Protein AF-A0A388KGC2-F1 (afdb_monomer)

Foldseek 3Di:
DDDDDPQPQPQLVVLQVVLVVCVVVVVLVSSLVSLVVSCSSPVLALVSLLVSLLSCVLQLLLQSSLVSLVSSCVSPVLPLSSLVSNLLSCVLVVVLVSSLVSLVVSCVNPVPPVVSVVSNVVSVVSVVVVVVCVVPDDPPPDDPQPLVVDDQVPDPDADAQALCLAPSNCQFQFVCLVCCVVPRNVVSVNSNQNSLSHQQWDQDPLAEIEGAADDALDAPDEPVNSVPDNSSDGDDQDDDSFQSHHEHEDDDADWDQRSNNGHIYHYLVRLVRHCVSHVYQAYEYENGDDQAQKDQGSPNRYIYGYADACPQVPNNGWHWDWDQDPVRDTDIDIHHDDDDPPDGRSNRGDPSCVVSD

Organism: Chara braunii (NCBI:txid69332)

Radius of gyration: 21.89 Å; Cα contacts (8 Å, |Δi|>4): 634; chains: 1; bounding box: 69×44×61 Å

Solvent-accessible surface area (backbone atoms only — not comparable to full-atom values): 18958 Å² total; per-residue (Å²): 132,89,78,74,75,80,70,38,63,65,62,20,53,50,31,43,52,53,16,52,50,32,42,75,71,55,38,35,69,62,15,38,55,30,26,48,53,16,34,73,32,38,74,78,49,34,65,47,31,33,51,32,17,49,32,28,47,74,71,61,22,26,26,48,9,35,52,28,8,47,54,10,30,72,64,30,81,81,46,53,61,13,35,51,47,25,18,50,26,29,44,76,71,67,37,30,73,62,14,31,56,27,24,49,51,37,29,71,77,40,72,84,42,66,62,42,48,48,52,26,53,52,26,50,52,50,44,52,50,49,53,48,53,64,69,68,62,66,89,76,77,86,68,82,55,73,39,78,73,62,70,70,87,80,49,97,66,90,67,68,33,43,57,63,59,31,68,73,40,19,54,48,65,10,57,43,40,42,38,37,71,78,64,35,66,67,59,36,53,50,50,52,49,43,36,19,53,41,42,60,63,49,67,50,91,67,33,34,42,38,34,24,18,41,60,63,92,62,84,89,75,42,71,64,58,64,70,66,54,86,50,80,48,78,73,53,88,62,58,69,70,23,11,28,30,47,5,44,82,40,92,56,72,52,73,48,82,19,44,50,64,43,42,25,21,37,8,36,56,52,53,53,48,49,26,61,79,60,62,34,70,36,40,39,24,32,89,54,91,33,65,65,2,49,47,78,38,58,93,69,37,31,33,38,40,22,69,59,28,25,42,80,82,62,59,71,20,26,8,24,52,73,46,68,58,97,85,64,56,81,44,81,46,72,45,73,64,73,95,72,76,100,66,63,73,54,73,40,19,37,84,78,50,69,76,78,108

Mean predicted aligned error: 7.04 Å

pLDDT: mean 90.06, std 11.98, range [33.59, 98.81]

Structure (mmCIF, N/CA/C/O backbone):
data_AF-A0A388KGC2-F1
#
_entry.id   AF-A0A388KGC2-F1
#
loop_
_atom_site.group_PDB
_atom_site.id
_atom_site.type_symbol
_atom_site.label_atom_id
_atom_site.label_alt_id
_atom_site.label_comp_id
_atom_site.label_asym_id
_atom_site.label_entity_id
_atom_site.label_seq_id
_atom_site.pdbx_PDB_ins_code
_atom_site.Cartn_x
_atom_site.Cartn_y
_atom_site.Cartn_z
_atom_site.occupancy
_atom_site.B_iso_or_equiv
_atom_site.auth_seq_id
_atom_site.auth_comp_id
_atom_site.auth_asym_id
_atom_site.auth_atom_id
_atom_site.pdbx_PDB_model_num
ATOM 1 N N . MET A 1 1 ? 37.861 16.637 2.986 1.00 33.59 1 MET A N 1
ATOM 2 C CA . MET A 1 1 ? 38.607 15.756 2.063 1.00 33.59 1 MET A CA 1
ATOM 3 C C . MET A 1 1 ? 37.746 14.524 1.847 1.00 33.59 1 MET A C 1
ATOM 5 O O . MET A 1 1 ? 37.513 13.800 2.802 1.00 33.59 1 MET A O 1
ATOM 9 N N . ASN A 1 2 ? 37.178 14.373 0.648 1.00 38.28 2 ASN A N 1
ATOM 10 C CA . ASN A 1 2 ? 36.246 13.298 0.300 1.00 38.28 2 ASN A CA 1
ATOM 11 C C . ASN A 1 2 ? 37.001 11.967 0.194 1.00 38.28 2 ASN A C 1
ATOM 13 O O . ASN A 1 2 ? 37.606 11.682 -0.838 1.00 38.28 2 ASN A O 1
ATOM 17 N N . GLY A 1 3 ? 36.974 11.171 1.261 1.00 36.19 3 GLY A N 1
ATOM 18 C CA . GLY A 1 3 ? 37.329 9.758 1.198 1.00 36.19 3 GLY A CA 1
ATOM 19 C C . GLY A 1 3 ? 36.182 9.006 0.538 1.00 36.19 3 GLY A C 1
ATOM 20 O O . GLY A 1 3 ? 35.178 8.729 1.183 1.00 36.19 3 GLY A O 1
ATOM 21 N N . SER A 1 4 ? 36.299 8.736 -0.761 1.00 46.44 4 SER A N 1
ATOM 22 C CA . SER A 1 4 ? 35.427 7.762 -1.414 1.00 46.44 4 SER A CA 1
ATOM 23 C C . SER A 1 4 ? 35.760 6.390 -0.831 1.00 46.44 4 SER A C 1
ATOM 25 O O . SER A 1 4 ? 36.913 5.963 -0.875 1.00 46.44 4 SER A O 1
ATOM 27 N N . CYS A 1 5 ? 34.766 5.735 -0.230 1.00 48.16 5 CYS A N 1
ATOM 28 C CA . CYS A 1 5 ? 34.860 4.322 0.121 1.00 48.16 5 CYS A CA 1
ATOM 29 C C . CYS A 1 5 ? 35.250 3.556 -1.160 1.00 48.16 5 CYS A C 1
ATOM 31 O O . CYS A 1 5 ? 34.668 3.850 -2.214 1.00 48.16 5 CYS A O 1
ATOM 33 N N . PRO A 1 6 ? 36.259 2.666 -1.139 1.00 57.16 6 PRO A N 1
ATOM 34 C CA . PRO A 1 6 ? 36.637 1.925 -2.333 1.00 57.16 6 PRO A CA 1
ATOM 35 C C . PRO A 1 6 ? 35.422 1.136 -2.829 1.00 57.16 6 PRO A C 1
ATOM 37 O O . PRO A 1 6 ? 34.810 0.395 -2.069 1.00 57.16 6 PRO A O 1
ATOM 40 N N . VAL A 1 7 ? 35.051 1.351 -4.095 1.00 63.56 7 VAL A N 1
ATOM 41 C CA . VAL A 1 7 ? 33.956 0.623 -4.747 1.00 63.56 7 VAL A CA 1
ATOM 42 C C . VAL A 1 7 ? 34.353 -0.847 -4.796 1.00 63.56 7 VAL A C 1
ATOM 44 O O . VAL A 1 7 ? 35.225 -1.223 -5.580 1.00 63.56 7 VAL A O 1
ATOM 47 N N . ASP A 1 8 ? 33.724 -1.662 -3.960 1.00 79.50 8 ASP A N 1
ATOM 48 C CA . ASP A 1 8 ? 33.961 -3.098 -3.916 1.00 79.50 8 ASP A CA 1
ATOM 49 C C . ASP A 1 8 ? 33.001 -3.793 -4.889 1.00 79.50 8 ASP A C 1
ATOM 51 O O . ASP A 1 8 ? 31.860 -4.130 -4.564 1.00 79.50 8 ASP A O 1
ATOM 55 N N . MET A 1 9 ? 33.446 -3.923 -6.144 1.00 80.12 9 MET A N 1
ATOM 56 C CA . MET A 1 9 ? 32.643 -4.552 -7.197 1.00 80.12 9 MET A CA 1
ATOM 57 C C . MET A 1 9 ? 32.376 -6.033 -6.928 1.00 80.12 9 MET A C 1
ATOM 59 O O . MET A 1 9 ? 31.328 -6.523 -7.341 1.00 80.12 9 MET A O 1
ATOM 63 N N . GLU A 1 10 ? 33.298 -6.735 -6.269 1.00 86.00 10 GLU A N 1
ATOM 64 C CA . GLU A 1 10 ? 33.173 -8.170 -6.007 1.00 86.00 10 GLU A CA 1
ATOM 65 C C . GLU A 1 10 ? 32.150 -8.410 -4.893 1.00 86.00 10 GLU A C 1
ATOM 67 O O . GLU A 1 10 ? 31.172 -9.130 -5.105 1.00 86.00 10 GLU A O 1
ATOM 72 N N . CYS A 1 11 ? 32.266 -7.676 -3.783 1.00 88.25 11 CYS A N 1
ATOM 73 C CA . CYS A 1 11 ? 31.288 -7.701 -2.695 1.00 88.25 11 CYS A CA 1
ATOM 74 C C . CYS A 1 11 ? 29.874 -7.315 -3.169 1.00 88.25 11 CYS A C 1
ATOM 76 O O . CYS A 1 11 ? 28.891 -7.978 -2.832 1.00 88.25 11 CYS A O 1
ATOM 78 N N . ALA A 1 12 ? 29.744 -6.286 -4.016 1.00 90.00 12 ALA A N 1
ATOM 79 C CA . ALA A 1 12 ? 28.441 -5.877 -4.543 1.00 90.00 12 ALA A CA 1
ATOM 80 C C . ALA A 1 12 ? 27.778 -6.968 -5.410 1.00 90.00 12 ALA A C 1
ATOM 82 O O . ALA A 1 12 ? 26.556 -7.142 -5.381 1.00 90.00 12 ALA A O 1
ATOM 83 N N . GLU A 1 13 ? 28.571 -7.709 -6.185 1.00 91.75 13 GLU A N 1
ATOM 84 C CA . GLU A 1 13 ? 28.078 -8.802 -7.024 1.00 91.75 13 GLU A CA 1
ATOM 85 C C . GLU A 1 13 ? 27.678 -10.033 -6.200 1.00 91.75 13 GLU A C 1
ATOM 87 O O . GLU A 1 13 ? 26.658 -10.663 -6.506 1.00 91.75 13 GLU A O 1
ATOM 92 N N . GLU A 1 14 ? 28.408 -10.344 -5.127 1.00 92.62 14 GLU A N 1
ATOM 93 C CA . GLU A 1 14 ? 28.027 -11.376 -4.157 1.00 92.62 14 GLU A CA 1
ATOM 94 C C . GLU A 1 14 ? 26.711 -11.025 -3.453 1.00 92.62 14 GLU A C 1
ATOM 96 O O . GLU A 1 14 ? 25.768 -11.821 -3.472 1.00 92.62 14 GLU A O 1
ATOM 101 N N . LEU A 1 15 ? 26.589 -9.801 -2.926 1.00 93.50 15 LEU A N 1
ATOM 102 C CA . LEU A 1 15 ? 25.362 -9.312 -2.287 1.00 93.50 15 LEU A CA 1
ATOM 103 C C . LEU A 1 15 ? 24.160 -9.393 -3.233 1.00 93.50 15 LEU A C 1
ATOM 105 O O . LEU A 1 15 ? 23.083 -9.839 -2.835 1.00 93.50 15 LEU A O 1
ATOM 109 N N . LYS A 1 16 ? 24.344 -9.057 -4.517 1.00 94.19 16 LYS A N 1
ATOM 110 C CA . LYS A 1 16 ? 23.305 -9.229 -5.543 1.00 94.19 16 LYS A CA 1
ATOM 111 C C . LYS A 1 16 ? 22.903 -10.699 -5.708 1.00 94.19 16 LYS A C 1
ATOM 113 O O . LYS A 1 16 ? 21.718 -10.984 -5.889 1.00 94.19 16 LYS A O 1
ATOM 118 N N . GLN A 1 17 ? 23.849 -11.638 -5.703 1.00 94.06 17 GLN A N 1
ATOM 119 C CA . GLN A 1 17 ? 23.530 -13.065 -5.824 1.00 94.06 17 GLN A CA 1
ATOM 120 C C . GLN A 1 17 ? 22.727 -13.561 -4.621 1.00 94.06 17 GLN A C 1
ATOM 122 O O . GLN A 1 17 ? 21.701 -14.214 -4.814 1.00 94.06 17 GLN A O 1
ATOM 127 N N . VAL A 1 18 ? 23.126 -13.182 -3.405 1.00 94.75 18 VAL A N 1
ATOM 128 C CA . VAL A 1 18 ? 22.385 -13.520 -2.179 1.00 94.75 18 VAL A CA 1
ATOM 129 C C . VAL A 1 18 ? 20.994 -12.877 -2.189 1.00 94.75 18 VAL A C 1
ATOM 131 O O . VAL A 1 18 ? 20.008 -13.546 -1.884 1.00 94.75 18 VAL A O 1
ATOM 134 N N . ALA A 1 19 ? 20.875 -11.626 -2.637 1.00 94.81 19 ALA A N 1
ATOM 135 C CA . ALA A 1 19 ? 19.587 -10.953 -2.798 1.00 94.81 19 ALA A CA 1
ATOM 136 C C . ALA A 1 19 ? 18.675 -11.670 -3.809 1.00 94.81 19 ALA A C 1
ATOM 138 O O . ALA A 1 19 ? 17.485 -11.843 -3.556 1.00 94.81 19 ALA A O 1
ATOM 139 N N . ASN A 1 20 ? 19.224 -12.153 -4.932 1.00 94.31 20 ASN A N 1
ATOM 140 C CA . ASN A 1 20 ? 18.462 -12.941 -5.906 1.00 94.31 20 ASN A CA 1
ATOM 141 C C . ASN A 1 20 ? 17.970 -14.272 -5.309 1.00 94.31 20 ASN A C 1
ATOM 143 O O . ASN A 1 20 ? 16.867 -14.710 -5.632 1.00 94.31 20 ASN A O 1
ATOM 147 N N . LEU A 1 21 ? 18.771 -14.920 -4.455 1.00 94.62 21 LEU A N 1
ATOM 148 C CA . LEU A 1 21 ? 18.361 -16.135 -3.746 1.00 94.62 21 LEU A CA 1
ATOM 149 C C . LEU A 1 21 ? 17.215 -15.836 -2.774 1.00 94.62 21 LEU A C 1
ATOM 151 O O . LEU A 1 21 ? 16.178 -16.488 -2.860 1.00 94.62 21 LEU A O 1
ATOM 155 N N . ALA A 1 22 ? 17.345 -14.797 -1.944 1.00 92.62 22 ALA A N 1
ATOM 156 C CA . ALA A 1 22 ? 16.279 -14.352 -1.043 1.00 92.62 22 ALA A CA 1
ATOM 157 C C . ALA A 1 22 ? 14.990 -13.998 -1.809 1.00 92.62 22 ALA A C 1
ATOM 159 O O . ALA A 1 22 ? 13.891 -14.375 -1.402 1.00 92.62 22 ALA A O 1
ATOM 160 N N . PHE A 1 23 ? 15.119 -13.345 -2.969 1.00 93.00 23 PHE A N 1
ATOM 161 C CA . PHE A 1 23 ? 13.993 -13.043 -3.851 1.00 93.00 23 PHE A CA 1
ATOM 162 C C . PHE A 1 23 ? 13.302 -14.317 -4.366 1.00 93.00 23 PHE A C 1
ATOM 164 O O . PHE A 1 23 ? 12.074 -14.401 -4.353 1.00 93.00 23 PHE A O 1
ATOM 171 N N . ASN A 1 24 ? 14.071 -15.323 -4.797 1.00 91.31 24 ASN A N 1
ATOM 172 C CA . ASN A 1 24 ? 13.531 -16.606 -5.263 1.00 91.31 24 ASN A CA 1
ATOM 173 C C . ASN A 1 24 ? 12.868 -17.408 -4.132 1.00 91.31 24 ASN A C 1
ATOM 175 O O . ASN A 1 24 ? 11.882 -18.102 -4.370 1.00 91.31 24 ASN A O 1
ATOM 179 N N . GLU A 1 25 ? 13.366 -17.268 -2.902 1.00 90.06 25 GLU A N 1
ATOM 180 C CA . GLU A 1 25 ? 12.748 -17.796 -1.679 1.00 90.06 25 GLU A CA 1
ATOM 181 C C . GLU A 1 25 ? 11.531 -16.981 -1.208 1.00 90.06 25 GLU A C 1
ATOM 183 O O . GLU A 1 25 ? 10.955 -17.289 -0.168 1.00 90.06 25 GLU A O 1
ATOM 188 N N . ARG A 1 26 ? 11.116 -15.955 -1.967 1.00 86.50 26 ARG A N 1
ATOM 189 C CA . ARG A 1 26 ? 9.990 -15.054 -1.663 1.00 86.50 26 ARG A CA 1
ATOM 190 C C . ARG A 1 26 ? 10.186 -14.195 -0.405 1.00 86.50 26 ARG A C 1
ATOM 192 O O . ARG A 1 26 ? 9.241 -13.580 0.082 1.00 86.50 26 ARG A O 1
ATOM 199 N N . LYS A 1 27 ? 11.423 -14.069 0.082 1.00 89.44 27 LYS A N 1
ATOM 200 C CA . LYS A 1 27 ? 11.809 -13.182 1.190 1.00 89.44 27 LYS A CA 1
ATOM 201 C C . LYS A 1 27 ? 12.107 -11.782 0.656 1.00 89.44 27 LYS A C 1
ATOM 203 O O . LYS A 1 27 ? 13.252 -11.331 0.633 1.00 89.44 27 LYS A O 1
ATOM 208 N N . PHE A 1 28 ? 11.071 -11.101 0.172 1.00 91.69 28 PHE A N 1
ATOM 209 C CA . PHE A 1 28 ? 11.231 -9.840 -0.562 1.00 91.69 28 PHE A CA 1
ATOM 210 C C . PHE A 1 28 ? 11.818 -8.707 0.287 1.00 91.69 28 PHE A C 1
ATOM 212 O O . PHE A 1 28 ? 12.666 -7.978 -0.217 1.00 91.69 28 PHE A O 1
ATOM 219 N N . GLN A 1 29 ? 11.450 -8.602 1.570 1.00 90.19 29 GLN A N 1
ATOM 220 C CA . GLN A 1 29 ? 12.022 -7.589 2.466 1.00 90.19 29 GLN A CA 1
ATOM 221 C C . GLN A 1 29 ? 13.533 -7.791 2.642 1.00 90.19 29 GLN A C 1
ATOM 223 O O . GLN A 1 29 ? 14.315 -6.874 2.420 1.00 90.19 29 GLN A O 1
ATOM 228 N N . GLN A 1 30 ? 13.953 -9.029 2.918 1.00 91.75 30 GLN A N 1
ATOM 229 C CA . GLN A 1 30 ? 15.370 -9.373 3.016 1.00 91.75 30 GLN A CA 1
ATOM 230 C C . GLN A 1 30 ? 16.115 -9.105 1.697 1.00 91.75 30 GLN A C 1
ATOM 232 O O . GLN A 1 30 ? 17.255 -8.646 1.708 1.00 91.75 30 GLN A O 1
ATOM 237 N N . ALA A 1 31 ? 15.478 -9.365 0.549 1.00 94.69 31 ALA A N 1
ATOM 238 C CA . ALA A 1 31 ? 16.060 -9.058 -0.753 1.00 94.69 31 ALA A CA 1
ATOM 239 C C . ALA A 1 31 ? 16.276 -7.545 -0.949 1.00 94.69 31 ALA A C 1
ATOM 241 O O . ALA A 1 31 ? 17.315 -7.154 -1.475 1.00 94.69 31 ALA A O 1
ATOM 242 N N . ILE A 1 32 ? 15.340 -6.694 -0.507 1.00 95.62 32 ILE A N 1
ATOM 243 C CA . ILE A 1 32 ? 15.478 -5.226 -0.553 1.00 95.62 32 ILE A CA 1
ATOM 244 C C . ILE A 1 32 ? 16.674 -4.766 0.280 1.00 95.62 32 ILE A C 1
ATOM 246 O O . ILE A 1 32 ? 17.481 -3.969 -0.208 1.00 95.62 32 ILE A O 1
ATOM 250 N N . ASP A 1 33 ? 16.824 -5.293 1.495 1.00 94.12 33 ASP A N 1
ATOM 251 C CA . ASP A 1 33 ? 17.923 -4.927 2.392 1.00 94.12 33 ASP A CA 1
ATOM 252 C C . ASP A 1 33 ? 19.282 -5.313 1.782 1.00 94.12 33 ASP A C 1
ATOM 254 O O . ASP A 1 33 ? 20.215 -4.509 1.749 1.00 94.12 33 ASP A O 1
ATOM 258 N N . LEU A 1 34 ? 19.380 -6.516 1.204 1.00 95.50 34 LEU A N 1
ATOM 259 C CA . LEU A 1 34 ? 20.593 -6.997 0.535 1.00 95.50 34 LEU A CA 1
ATOM 260 C C . LEU A 1 34 ? 20.913 -6.217 -0.749 1.00 95.50 34 LEU A C 1
ATOM 262 O O . LEU A 1 34 ? 22.074 -5.892 -0.997 1.00 95.50 34 LEU A O 1
ATOM 266 N N . TYR A 1 35 ? 19.909 -5.868 -1.564 1.00 96.62 35 TYR A N 1
ATOM 267 C CA . TYR A 1 35 ? 20.135 -4.989 -2.717 1.00 96.62 35 TYR A CA 1
ATOM 268 C C . TYR A 1 35 ? 20.558 -3.583 -2.291 1.00 96.62 35 TYR A C 1
ATOM 270 O O . TYR A 1 35 ? 21.342 -2.957 -2.999 1.00 96.62 35 TYR A O 1
ATOM 278 N N . THR A 1 36 ? 20.075 -3.087 -1.152 1.00 95.88 36 THR A N 1
ATOM 279 C CA . THR A 1 36 ? 20.487 -1.786 -0.611 1.00 95.88 36 THR A CA 1
ATOM 280 C C . THR A 1 36 ? 21.962 -1.807 -0.223 1.00 95.88 36 THR A C 1
ATOM 282 O O . THR A 1 36 ? 22.704 -0.937 -0.670 1.00 95.88 36 THR A O 1
ATOM 285 N N . GLN A 1 37 ? 22.424 -2.864 0.452 1.00 93.56 37 GLN A N 1
ATOM 286 C CA . GLN A 1 37 ? 23.854 -3.067 0.724 1.00 93.56 37 GLN A CA 1
ATOM 287 C C . GLN A 1 37 ? 24.679 -3.177 -0.572 1.00 93.56 37 GLN A C 1
ATOM 289 O O . GLN A 1 37 ? 25.757 -2.594 -0.680 1.00 93.56 37 GLN A O 1
ATOM 294 N N . ALA A 1 38 ? 24.165 -3.864 -1.602 1.00 93.75 38 ALA A N 1
ATOM 295 C CA . ALA A 1 38 ? 24.839 -3.947 -2.904 1.00 93.75 38 ALA A CA 1
ATOM 296 C C . ALA A 1 38 ? 24.949 -2.575 -3.604 1.00 93.75 38 ALA A C 1
ATOM 298 O O . ALA A 1 38 ? 25.953 -2.286 -4.258 1.00 93.75 38 ALA A O 1
ATOM 299 N N . ILE A 1 39 ? 23.927 -1.723 -3.464 1.00 94.38 39 ILE A N 1
ATOM 300 C CA . ILE A 1 39 ? 23.910 -0.351 -3.991 1.00 94.38 39 ILE A CA 1
ATOM 301 C C . ILE A 1 39 ? 24.890 0.542 -3.224 1.00 94.38 39 ILE A C 1
ATOM 303 O O . ILE A 1 39 ? 25.591 1.335 -3.848 1.00 94.38 39 ILE A O 1
ATOM 307 N N . GLU A 1 40 ? 24.986 0.398 -1.903 1.00 92.94 40 GLU A N 1
ATOM 308 C CA . GLU A 1 40 ? 25.974 1.114 -1.087 1.00 92.94 40 GLU A CA 1
ATOM 309 C C . GLU A 1 40 ? 27.412 0.747 -1.484 1.00 92.94 40 GLU A C 1
ATOM 311 O O . GLU A 1 40 ? 28.264 1.631 -1.598 1.00 92.94 40 GLU A O 1
ATOM 316 N N . ALA A 1 41 ? 27.671 -0.534 -1.774 1.00 91.06 41 ALA A N 1
ATOM 317 C CA . ALA A 1 41 ? 28.968 -1.009 -2.255 1.00 91.06 41 ALA A CA 1
ATOM 318 C C . ALA A 1 41 ? 29.292 -0.538 -3.689 1.00 91.06 41 ALA A C 1
ATOM 320 O O . ALA A 1 41 ? 30.425 -0.140 -3.975 1.00 91.06 41 ALA A O 1
ATOM 321 N N . ASN A 1 42 ? 28.312 -0.551 -4.603 1.00 91.00 42 ASN A N 1
ATOM 322 C CA . ASN A 1 42 ? 28.469 -0.032 -5.964 1.00 91.00 42 ASN A CA 1
ATOM 323 C C . ASN A 1 42 ? 27.185 0.655 -6.485 1.00 91.00 42 ASN A C 1
ATOM 325 O O . ASN A 1 42 ? 26.332 0.009 -7.107 1.00 91.00 42 ASN A O 1
ATOM 329 N N . PRO A 1 43 ? 27.091 1.993 -6.364 1.00 91.62 43 PRO A N 1
ATOM 330 C CA . PRO A 1 43 ? 25.884 2.743 -6.720 1.00 91.62 43 PRO A CA 1
ATOM 331 C C . PRO A 1 43 ? 25.727 2.990 -8.227 1.00 91.62 43 PRO A C 1
ATOM 333 O O . PRO A 1 43 ? 24.775 3.633 -8.655 1.00 91.62 43 PRO A O 1
ATOM 336 N N . LYS A 1 44 ? 26.659 2.531 -9.074 1.00 92.00 44 LYS A N 1
ATOM 337 C CA . LYS A 1 44 ? 26.634 2.812 -10.524 1.00 92.00 44 LYS A CA 1
ATOM 338 C C . LYS A 1 44 ? 26.008 1.694 -11.359 1.00 92.00 44 LYS A C 1
ATOM 340 O O . LYS A 1 44 ? 25.939 1.812 -12.581 1.00 92.00 44 LYS A O 1
ATOM 345 N N . CYS A 1 45 ? 25.557 0.608 -10.734 1.00 92.62 45 CYS A N 1
ATOM 346 C CA . CYS A 1 45 ? 25.000 -0.538 -11.443 1.00 92.62 45 CYS A CA 1
ATOM 347 C C . CYS A 1 45 ? 23.472 -0.440 -11.589 1.00 92.62 45 CYS A C 1
ATOM 349 O O . CYS A 1 45 ? 22.727 -0.664 -10.637 1.00 92.62 45 CYS A O 1
ATOM 351 N N . ALA A 1 46 ? 22.983 -0.200 -12.813 1.00 94.75 46 ALA A N 1
ATOM 352 C CA . ALA A 1 46 ? 21.545 -0.133 -13.120 1.00 94.75 46 ALA A CA 1
ATOM 353 C C . ALA A 1 46 ? 20.773 -1.431 -12.792 1.00 94.75 46 ALA A C 1
ATOM 355 O O . ALA A 1 46 ? 19.561 -1.408 -12.561 1.00 94.75 46 ALA A O 1
ATOM 356 N N . VAL A 1 47 ? 21.459 -2.581 -12.771 1.00 95.00 47 VAL A N 1
ATOM 357 C CA . VAL A 1 47 ? 20.841 -3.883 -12.482 1.00 95.00 47 VAL A CA 1
ATOM 358 C C . VAL A 1 47 ? 20.353 -3.959 -11.037 1.00 95.00 47 VAL A C 1
ATOM 360 O O . VAL A 1 47 ? 19.279 -4.512 -10.807 1.00 95.00 47 VAL A O 1
ATOM 363 N N . TYR A 1 48 ? 21.096 -3.389 -10.083 1.00 95.44 48 TYR A N 1
ATOM 364 C CA . TYR A 1 48 ? 20.755 -3.473 -8.660 1.00 95.44 48 TYR A CA 1
ATOM 365 C C . TYR A 1 48 ? 19.459 -2.723 -8.371 1.00 95.44 48 TYR A C 1
ATOM 367 O O . TYR A 1 48 ? 18.522 -3.307 -7.832 1.00 95.44 48 TYR A O 1
ATOM 375 N N . TYR A 1 49 ? 19.356 -1.487 -8.863 1.00 96.94 49 TYR A N 1
ATOM 376 C CA . TYR A 1 49 ? 18.141 -0.684 -8.766 1.00 96.94 49 TYR A CA 1
ATOM 377 C C . TYR A 1 49 ? 16.937 -1.366 -9.425 1.00 96.94 49 TYR A C 1
ATOM 379 O O . TYR A 1 49 ? 15.880 -1.473 -8.819 1.00 96.94 49 TYR A O 1
ATOM 387 N N . ALA A 1 50 ? 17.071 -1.921 -10.635 1.00 95.94 50 ALA A N 1
ATOM 388 C CA . ALA A 1 50 ? 15.932 -2.585 -11.281 1.00 95.94 50 ALA A CA 1
ATOM 389 C C . ALA A 1 50 ? 15.499 -3.894 -10.597 1.00 95.94 50 ALA A C 1
ATOM 391 O O . ALA A 1 50 ? 14.341 -4.303 -10.726 1.00 95.94 50 ALA A O 1
ATOM 392 N N . ASN A 1 51 ? 16.414 -4.583 -9.914 1.00 95.50 51 ASN A N 1
ATOM 393 C CA . ASN A 1 51 ? 16.072 -5.764 -9.130 1.00 95.50 51 ASN A CA 1
ATOM 394 C C . ASN A 1 51 ? 15.417 -5.372 -7.798 1.00 95.50 51 ASN A C 1
ATOM 396 O O . ASN A 1 51 ? 14.397 -5.964 -7.444 1.00 95.50 51 ASN A O 1
ATOM 400 N N . ARG A 1 52 ? 15.916 -4.328 -7.124 1.00 96.75 52 ARG A N 1
ATOM 401 C CA . ARG A 1 52 ? 15.286 -3.768 -5.921 1.00 96.75 52 ARG A CA 1
ATOM 402 C C . ARG A 1 52 ? 13.893 -3.209 -6.215 1.00 96.75 52 ARG A C 1
ATOM 404 O O . ARG A 1 52 ? 12.946 -3.581 -5.532 1.00 96.75 52 ARG A O 1
ATOM 411 N N . ALA A 1 53 ? 13.717 -2.495 -7.330 1.00 96.50 53 ALA A N 1
ATOM 412 C CA . ALA A 1 53 ? 12.406 -2.071 -7.827 1.00 96.50 53 ALA A CA 1
ATOM 413 C C . ALA A 1 53 ? 11.433 -3.243 -8.018 1.00 96.50 53 ALA A C 1
ATOM 415 O O . ALA A 1 53 ? 10.228 -3.116 -7.789 1.00 96.50 53 ALA A O 1
ATOM 416 N N . PHE A 1 54 ? 11.936 -4.403 -8.450 1.00 94.94 54 PHE A N 1
ATOM 417 C CA . PHE A 1 54 ? 11.101 -5.589 -8.603 1.00 94.94 54 PHE A CA 1
ATOM 418 C C . PHE A 1 54 ? 10.677 -6.169 -7.252 1.00 94.94 54 PHE A C 1
ATOM 420 O O . PHE A 1 54 ? 9.525 -6.569 -7.116 1.00 94.94 54 PHE A O 1
ATOM 427 N N . ALA A 1 55 ? 11.571 -6.173 -6.262 1.00 94.44 55 ALA A N 1
ATOM 428 C CA . ALA A 1 55 ? 11.245 -6.557 -4.892 1.00 94.44 55 ALA A CA 1
ATOM 429 C C . ALA A 1 55 ? 10.225 -5.596 -4.258 1.00 94.44 55 ALA A C 1
ATOM 431 O O . ALA A 1 55 ? 9.204 -6.062 -3.763 1.00 94.44 55 ALA A O 1
ATOM 432 N N . HIS A 1 56 ? 10.410 -4.281 -4.412 1.00 95.50 56 HIS A N 1
ATOM 433 C CA . HIS A 1 56 ? 9.424 -3.268 -4.016 1.00 95.50 56 HIS A CA 1
ATOM 434 C C . HIS A 1 56 ? 8.055 -3.504 -4.670 1.00 95.50 56 HIS A C 1
ATOM 436 O O . HIS A 1 56 ? 7.027 -3.506 -4.002 1.00 95.50 56 HIS A O 1
ATOM 442 N N . THR A 1 57 ? 8.025 -3.814 -5.972 1.00 93.50 57 THR A N 1
ATOM 443 C CA . THR A 1 57 ? 6.772 -4.130 -6.683 1.00 93.50 57 THR A CA 1
ATOM 444 C C . THR A 1 57 ? 6.048 -5.341 -6.080 1.00 93.50 57 THR A C 1
ATOM 446 O O . THR A 1 57 ? 4.819 -5.367 -6.063 1.00 93.50 57 THR A O 1
ATOM 449 N N . LYS A 1 58 ? 6.786 -6.346 -5.586 1.00 89.69 58 LYS A N 1
ATOM 450 C CA . LYS A 1 58 ? 6.213 -7.542 -4.943 1.00 89.69 58 LYS A CA 1
ATOM 451 C C . LYS A 1 58 ? 5.636 -7.264 -3.555 1.00 89.69 58 LYS A C 1
ATOM 453 O O . LYS A 1 58 ? 4.721 -7.972 -3.157 1.00 89.69 58 LYS A O 1
ATOM 458 N N . LEU A 1 59 ? 6.136 -6.241 -2.864 1.00 89.31 59 LEU A N 1
ATOM 459 C CA . LEU A 1 59 ? 5.588 -5.744 -1.598 1.00 89.31 59 LEU A CA 1
ATOM 460 C C . LEU A 1 59 ? 4.559 -4.618 -1.782 1.00 89.31 59 LEU A C 1
ATOM 462 O O . LEU A 1 59 ? 4.131 -4.018 -0.804 1.00 89.31 59 LEU A O 1
ATOM 466 N N . GLU A 1 60 ? 4.153 -4.333 -3.023 1.00 90.88 60 GLU A N 1
ATOM 467 C CA . GLU A 1 60 ? 3.215 -3.251 -3.353 1.00 90.88 60 GLU A CA 1
ATOM 468 C C . GLU A 1 60 ? 3.734 -1.837 -2.991 1.00 90.88 60 GLU A C 1
ATOM 470 O O . GLU A 1 60 ? 2.976 -0.873 -2.886 1.00 90.88 60 GLU A O 1
ATOM 475 N N . GLU A 1 61 ? 5.058 -1.689 -2.876 1.00 92.94 61 GLU A N 1
ATOM 476 C CA . GLU A 1 61 ? 5.790 -0.432 -2.667 1.00 92.94 61 GLU A CA 1
ATOM 477 C C . GLU A 1 61 ? 6.081 0.242 -4.028 1.00 92.94 61 GLU A C 1
ATOM 479 O O . GLU A 1 61 ? 7.224 0.389 -4.475 1.00 92.94 61 GLU A O 1
ATOM 484 N N . TYR A 1 62 ? 5.022 0.599 -4.764 1.00 93.19 62 TYR A N 1
ATOM 485 C CA . TYR A 1 62 ? 5.135 1.035 -6.165 1.00 93.19 62 TYR A CA 1
ATOM 486 C C . TYR A 1 62 ? 5.868 2.369 -6.367 1.00 93.19 62 TYR A C 1
ATOM 488 O O . TYR A 1 62 ? 6.529 2.546 -7.390 1.00 93.19 62 TYR A O 1
ATOM 496 N N . GLY A 1 63 ? 5.786 3.291 -5.409 1.00 93.19 63 GLY A N 1
ATOM 497 C CA . GLY A 1 63 ? 6.509 4.564 -5.436 1.00 93.19 63 GLY A CA 1
ATOM 498 C C . GLY A 1 63 ? 8.020 4.348 -5.402 1.00 93.19 63 GLY A C 1
ATOM 499 O O . GLY A 1 63 ? 8.721 4.787 -6.314 1.00 93.19 63 GLY A O 1
ATOM 500 N N . SER A 1 64 ? 8.506 3.562 -4.438 1.00 94.50 64 SER A N 1
ATOM 501 C CA . SER A 1 64 ? 9.922 3.178 -4.354 1.00 94.50 64 SER A CA 1
ATOM 502 C C . SER A 1 64 ? 10.373 2.401 -5.596 1.00 94.50 64 SER A C 1
ATOM 504 O O . SER A 1 64 ? 11.463 2.630 -6.117 1.00 94.50 64 SER A O 1
ATOM 506 N N . ALA A 1 65 ? 9.509 1.543 -6.155 1.00 96.50 65 ALA A N 1
ATOM 507 C CA . ALA A 1 65 ? 9.800 0.858 -7.414 1.00 96.50 65 ALA A CA 1
ATOM 508 C C . ALA A 1 65 ? 9.966 1.823 -8.606 1.00 96.50 65 ALA A C 1
ATOM 510 O O . ALA A 1 65 ? 10.811 1.585 -9.476 1.00 96.50 65 ALA A O 1
ATOM 511 N N . VAL A 1 66 ? 9.181 2.904 -8.669 1.00 96.69 66 VAL A N 1
ATOM 512 C CA . VAL A 1 66 ? 9.300 3.948 -9.702 1.00 96.69 66 VAL A CA 1
ATOM 513 C C . VAL A 1 66 ? 10.595 4.742 -9.544 1.00 96.69 66 VAL A C 1
ATOM 515 O O . VAL A 1 66 ? 11.256 5.001 -10.555 1.00 96.69 66 VAL A O 1
ATOM 518 N N . GLU A 1 67 ? 10.964 5.108 -8.316 1.00 95.75 67 GLU A N 1
ATOM 519 C CA . GLU A 1 67 ? 12.209 5.825 -8.013 1.00 95.75 67 GLU A CA 1
ATOM 520 C C . GLU A 1 67 ? 13.427 5.008 -8.445 1.00 95.75 67 GLU A C 1
ATOM 522 O O . GLU A 1 67 ? 14.182 5.443 -9.317 1.00 95.75 67 GLU A O 1
ATOM 527 N N . ASP A 1 68 ? 13.538 3.770 -7.960 1.00 97.12 68 ASP A N 1
ATOM 528 C CA . ASP A 1 68 ? 14.629 2.864 -8.319 1.00 97.12 68 ASP A CA 1
ATOM 529 C C . ASP A 1 68 ? 14.701 2.614 -9.826 1.00 97.12 68 ASP A C 1
ATOM 531 O O . ASP A 1 68 ? 15.773 2.640 -10.435 1.00 97.12 68 ASP A O 1
ATOM 535 N N . SER A 1 69 ? 13.555 2.3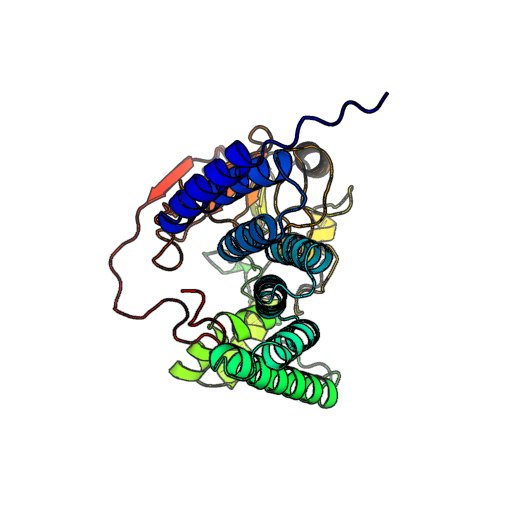93 -10.470 1.00 96.81 69 SER A N 1
ATOM 536 C CA . SER A 1 69 ? 13.533 2.180 -11.917 1.00 96.81 69 SER A CA 1
ATOM 537 C C . SER A 1 69 ? 13.952 3.434 -12.688 1.00 96.81 69 SER A C 1
ATOM 539 O O . SER A 1 69 ? 14.566 3.320 -13.749 1.00 96.81 69 SER A O 1
ATOM 541 N N . THR A 1 70 ? 13.652 4.625 -12.167 1.00 97.12 70 THR A N 1
ATOM 542 C CA . THR A 1 70 ? 14.095 5.897 -12.750 1.00 97.12 70 THR A CA 1
ATOM 543 C C . THR A 1 70 ? 15.604 6.051 -12.616 1.00 97.12 70 THR A C 1
ATOM 545 O O . THR A 1 70 ? 16.262 6.279 -13.630 1.00 97.12 70 THR A O 1
ATOM 548 N N . THR A 1 71 ? 16.171 5.793 -11.435 1.00 96.44 71 THR A N 1
ATOM 549 C CA . THR A 1 71 ? 17.628 5.768 -11.236 1.00 96.44 71 THR A CA 1
ATOM 550 C C . THR A 1 71 ? 18.303 4.737 -12.145 1.00 96.44 71 THR A C 1
ATOM 552 O O . THR A 1 71 ? 19.317 5.033 -12.776 1.00 96.44 71 THR A O 1
ATOM 555 N N . ALA A 1 72 ? 17.716 3.548 -12.321 1.00 96.38 72 ALA A N 1
ATOM 556 C CA . ALA A 1 72 ? 18.242 2.534 -13.239 1.00 96.38 72 ALA A CA 1
ATOM 557 C C . ALA A 1 72 ? 18.306 3.031 -14.698 1.00 96.38 72 ALA A C 1
ATOM 559 O O . ALA A 1 72 ? 19.274 2.751 -15.405 1.00 96.38 72 ALA A O 1
ATOM 560 N N . ILE A 1 73 ? 17.291 3.776 -15.151 1.00 96.06 73 ILE A N 1
ATOM 561 C CA . ILE A 1 73 ? 17.229 4.365 -16.500 1.00 96.06 73 ILE A CA 1
ATOM 562 C C . ILE A 1 73 ? 18.221 5.526 -16.652 1.00 96.06 73 ILE A C 1
ATOM 564 O O . ILE A 1 73 ? 18.786 5.716 -17.732 1.00 96.06 73 ILE A O 1
ATOM 568 N N . GLU A 1 74 ? 18.429 6.314 -15.598 1.00 96.06 74 GLU A N 1
ATOM 569 C CA . GLU A 1 74 ? 19.414 7.399 -15.583 1.00 96.06 74 GLU A CA 1
ATOM 570 C C . GLU A 1 74 ? 20.845 6.867 -15.689 1.00 96.06 74 GLU A C 1
ATOM 572 O O . GLU A 1 74 ? 21.639 7.418 -16.455 1.00 96.06 74 GLU A O 1
ATOM 577 N N . LEU A 1 75 ? 21.143 5.768 -14.987 1.00 94.75 75 LEU A N 1
ATOM 578 C CA . LEU A 1 75 ? 22.432 5.078 -15.039 1.00 94.75 75 LEU A CA 1
ATOM 579 C C . LEU A 1 75 ? 22.674 4.396 -16.393 1.00 94.75 75 LEU A C 1
ATOM 581 O O . LEU A 1 75 ? 23.752 4.541 -16.969 1.00 94.75 75 LEU A O 1
ATOM 585 N N . ASP A 1 76 ? 21.681 3.675 -16.926 1.00 93.12 76 ASP A N 1
ATOM 586 C CA . ASP A 1 76 ? 21.755 3.066 -18.255 1.00 93.12 76 ASP A CA 1
ATOM 587 C C . ASP A 1 76 ? 20.444 3.228 -19.038 1.00 93.12 76 ASP A C 1
ATOM 589 O O . ASP A 1 76 ? 19.497 2.443 -18.938 1.00 93.12 76 ASP A O 1
ATOM 593 N N . ARG A 1 77 ? 20.435 4.211 -19.944 1.00 92.88 77 ARG A N 1
ATOM 594 C CA . ARG A 1 77 ? 19.291 4.496 -20.825 1.00 92.88 77 ARG A CA 1
ATOM 595 C C . ARG A 1 77 ? 18.974 3.378 -21.818 1.00 92.88 77 ARG A C 1
ATOM 597 O O . ARG A 1 77 ? 17.891 3.406 -22.405 1.00 92.88 77 ARG A O 1
ATOM 604 N N . LYS A 1 78 ? 19.897 2.441 -22.065 1.00 90.44 78 LYS A N 1
ATOM 605 C CA . LYS A 1 78 ? 19.686 1.272 -22.936 1.00 90.44 78 LYS A CA 1
ATOM 606 C C . LYS A 1 78 ? 19.171 0.063 -22.154 1.00 90.44 78 LYS A C 1
ATOM 608 O O . LYS A 1 78 ? 18.739 -0.914 -22.773 1.00 90.44 78 LYS A O 1
ATOM 613 N N . TYR A 1 79 ? 19.165 0.119 -20.823 1.00 93.00 79 TYR A N 1
ATOM 614 C CA . TYR A 1 79 ? 18.723 -0.984 -19.986 1.00 93.00 79 TYR A CA 1
ATOM 615 C C . TYR A 1 79 ? 17.198 -1.128 -19.999 1.00 93.00 79 TYR A C 1
ATOM 617 O O . TYR A 1 79 ? 16.457 -0.516 -19.232 1.00 93.00 79 TYR A O 1
ATOM 625 N N . VAL A 1 80 ? 16.716 -1.998 -20.887 1.00 92.69 80 VAL A N 1
ATOM 626 C CA . VAL A 1 80 ? 15.282 -2.227 -21.140 1.00 92.69 80 VAL A CA 1
ATOM 627 C C . VAL A 1 80 ? 14.506 -2.611 -19.881 1.00 92.69 80 VAL A C 1
ATOM 629 O O . VAL A 1 80 ? 13.358 -2.201 -19.720 1.00 92.69 80 VAL A O 1
ATOM 632 N N . LYS A 1 81 ? 15.126 -3.379 -18.974 1.00 92.00 81 LYS A N 1
ATOM 633 C CA . LYS A 1 81 ? 14.472 -3.802 -17.732 1.00 92.00 81 LYS A CA 1
ATOM 634 C C . LYS A 1 81 ? 14.085 -2.604 -16.860 1.00 92.00 81 LYS A C 1
ATOM 636 O O . LYS A 1 81 ? 13.029 -2.678 -16.256 1.00 92.00 81 LYS A O 1
ATOM 641 N N . GLY A 1 82 ? 14.847 -1.505 -16.850 1.00 94.50 82 GLY A N 1
ATOM 642 C CA . GLY A 1 82 ? 14.477 -0.290 -16.112 1.00 94.50 82 GLY A CA 1
ATOM 643 C C . GLY A 1 82 ? 13.118 0.267 -16.552 1.00 94.50 82 GLY A C 1
ATOM 644 O O . GLY A 1 82 ? 12.214 0.413 -15.733 1.00 94.50 82 GLY A O 1
ATOM 645 N N . TYR A 1 83 ? 12.919 0.459 -17.863 1.00 95.38 83 TYR A N 1
ATOM 646 C CA . TYR A 1 83 ? 11.624 0.891 -18.415 1.00 95.38 83 TYR A CA 1
ATOM 647 C C . TYR A 1 83 ? 10.512 -0.123 -18.143 1.00 95.38 83 TYR A C 1
ATOM 649 O O . TYR A 1 83 ? 9.395 0.260 -17.815 1.00 95.38 83 TYR A O 1
ATOM 657 N N . TYR A 1 84 ? 10.812 -1.420 -18.243 1.00 92.56 84 TYR A N 1
ATOM 658 C CA . TYR A 1 84 ? 9.832 -2.469 -17.967 1.00 92.56 84 TYR A CA 1
ATOM 659 C C . TYR A 1 84 ? 9.360 -2.445 -16.504 1.00 92.56 84 TYR A C 1
ATOM 661 O O . TYR A 1 84 ? 8.162 -2.547 -16.242 1.00 92.56 84 TYR A O 1
ATOM 669 N N . ARG A 1 85 ? 10.285 -2.277 -15.545 1.00 94.69 85 ARG A N 1
ATOM 670 C CA . ARG A 1 85 ? 9.967 -2.171 -14.113 1.00 94.69 85 ARG A CA 1
ATOM 671 C C . ARG A 1 85 ? 9.168 -0.909 -13.809 1.00 94.69 85 ARG A C 1
ATOM 673 O O . ARG A 1 85 ? 8.115 -1.023 -13.190 1.00 94.69 85 ARG A O 1
ATOM 680 N N . ARG A 1 86 ? 9.585 0.250 -14.331 1.00 95.88 86 ARG A N 1
ATOM 681 C CA . ARG A 1 86 ? 8.860 1.513 -14.125 1.00 95.88 86 ARG A CA 1
ATOM 682 C C . ARG A 1 86 ? 7.462 1.494 -14.737 1.00 95.88 86 ARG A C 1
ATOM 684 O O . ARG A 1 86 ? 6.498 1.850 -14.068 1.00 95.88 86 ARG A O 1
ATOM 691 N N . GLY A 1 87 ? 7.341 1.007 -15.973 1.00 94.00 87 GLY A N 1
ATOM 692 C CA . GLY A 1 87 ? 6.056 0.858 -16.651 1.00 94.00 87 GLY A CA 1
ATOM 693 C C . GLY A 1 87 ? 5.114 -0.085 -15.904 1.00 94.00 87 GLY A C 1
ATOM 694 O O . GLY A 1 87 ? 3.930 0.208 -15.782 1.00 94.00 87 GLY A O 1
ATOM 695 N N . THR A 1 88 ? 5.645 -1.174 -15.336 1.00 91.88 88 THR A N 1
ATOM 696 C CA . THR A 1 88 ? 4.872 -2.098 -14.491 1.00 91.88 88 THR A CA 1
ATOM 697 C C . THR A 1 88 ? 4.431 -1.436 -13.184 1.00 91.88 88 THR A C 1
ATOM 699 O O . THR A 1 88 ? 3.272 -1.568 -12.810 1.00 91.88 88 THR A O 1
ATOM 702 N N . ALA A 1 89 ? 5.307 -0.690 -12.510 1.00 93.25 89 ALA A N 1
ATOM 703 C CA . ALA A 1 89 ? 4.949 0.016 -11.283 1.00 93.25 89 ALA A CA 1
ATOM 704 C C . ALA A 1 89 ? 3.863 1.077 -11.537 1.00 93.25 89 ALA A C 1
ATOM 706 O O . ALA A 1 89 ? 2.840 1.081 -10.859 1.00 93.25 89 ALA A O 1
ATOM 707 N N . TYR A 1 90 ? 4.001 1.900 -1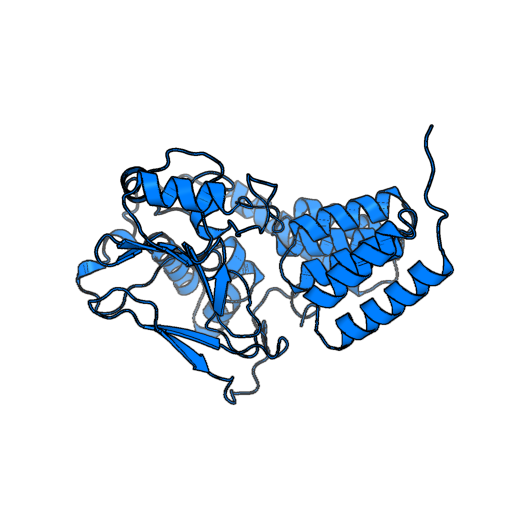2.585 1.00 93.06 90 TYR A N 1
ATOM 708 C CA . TYR A 1 90 ? 2.954 2.852 -12.973 1.00 93.06 90 TYR A CA 1
ATOM 709 C C . TYR A 1 90 ? 1.637 2.172 -13.334 1.00 93.06 90 TYR A C 1
ATOM 711 O O . TYR A 1 90 ? 0.570 2.666 -12.975 1.00 93.06 90 TYR A O 1
ATOM 719 N N . LEU A 1 91 ? 1.699 1.036 -14.024 1.00 88.56 91 LEU A N 1
ATOM 720 C CA . LEU A 1 91 ? 0.517 0.260 -14.370 1.00 88.56 91 LEU A CA 1
ATOM 721 C C . LEU A 1 91 ? -0.238 -0.208 -13.118 1.00 88.56 91 LEU A C 1
ATOM 723 O O . LEU A 1 91 ? -1.461 -0.104 -13.085 1.00 88.56 91 LEU A O 1
ATOM 727 N N . LEU A 1 92 ? 0.482 -0.663 -12.090 1.00 87.06 92 LEU A N 1
ATOM 728 C CA . LEU A 1 92 ? -0.101 -1.114 -10.821 1.00 87.06 92 LEU A CA 1
ATOM 729 C C . LEU A 1 92 ? -0.680 0.031 -9.994 1.00 87.06 92 LEU A C 1
ATOM 731 O O . LEU A 1 92 ? -1.709 -0.130 -9.350 1.00 87.06 92 LEU A O 1
ATOM 735 N N . MET A 1 93 ? -0.101 1.222 -10.115 1.00 85.56 93 MET A N 1
ATOM 736 C CA . MET A 1 93 ? -0.676 2.449 -9.560 1.00 85.56 93 MET A CA 1
ATOM 737 C C . MET A 1 93 ? -1.896 2.967 -10.346 1.00 85.56 93 MET A C 1
ATOM 739 O O . MET A 1 93 ? -2.439 4.010 -9.998 1.00 85.56 93 MET A O 1
ATOM 743 N N . GLY A 1 94 ? -2.295 2.328 -11.455 1.00 83.25 94 GLY A N 1
ATOM 744 C CA . GLY A 1 94 ? -3.343 2.838 -12.351 1.00 83.25 94 GLY A CA 1
ATOM 745 C C . GLY A 1 94 ? -2.922 4.051 -13.197 1.00 83.25 94 GLY A C 1
ATOM 746 O O . GLY A 1 94 ? -3.746 4.655 -13.885 1.00 83.25 94 GLY A O 1
ATOM 747 N N . LYS A 1 95 ? -1.631 4.400 -13.213 1.00 88.50 95 LYS A N 1
ATOM 748 C CA . LYS A 1 95 ? -1.038 5.490 -14.006 1.00 88.50 95 LYS A CA 1
ATOM 749 C C . LYS A 1 95 ? -0.778 5.032 -15.448 1.00 88.50 95 LYS A C 1
ATOM 751 O O . LYS A 1 95 ? 0.356 4.907 -15.915 1.00 88.50 95 LYS A O 1
ATOM 756 N N . PHE A 1 96 ? -1.858 4.731 -16.177 1.00 88.56 96 PHE A N 1
ATOM 757 C CA . PHE A 1 96 ? -1.790 4.125 -17.516 1.00 88.56 96 PHE A CA 1
ATOM 758 C C . PHE A 1 96 ? -1.121 5.025 -18.569 1.00 88.56 96 PHE A C 1
ATOM 760 O O . PHE A 1 96 ? -0.499 4.519 -19.505 1.00 88.56 96 PHE A O 1
ATOM 767 N N . LYS A 1 97 ? -1.238 6.356 -18.439 1.00 90.69 97 LYS A N 1
ATOM 768 C CA . LYS A 1 97 ? -0.638 7.326 -19.376 1.00 90.69 97 LYS A CA 1
ATOM 769 C C . LYS A 1 97 ? 0.895 7.286 -19.275 1.00 90.69 97 LYS A C 1
ATOM 771 O O . LYS A 1 97 ? 1.582 7.339 -20.296 1.00 90.69 97 LYS A O 1
ATOM 776 N N . GLU A 1 98 ? 1.420 7.161 -18.063 1.00 93.81 98 GLU A N 1
ATOM 777 C CA . GLU A 1 98 ? 2.836 7.042 -17.722 1.00 93.81 98 GLU A CA 1
ATOM 778 C C . GLU A 1 98 ? 3.373 5.667 -18.126 1.00 93.81 98 GLU A C 1
ATOM 780 O O . GLU A 1 98 ? 4.345 5.590 -18.880 1.00 93.81 98 GLU A O 1
ATOM 785 N N . ALA A 1 99 ? 2.677 4.593 -17.735 1.00 93.12 99 ALA A N 1
ATOM 786 C CA . ALA A 1 99 ? 3.028 3.221 -18.100 1.00 93.12 99 ALA A CA 1
ATOM 787 C C . ALA A 1 99 ? 3.149 3.040 -19.623 1.00 93.12 99 ALA A C 1
ATOM 789 O O . ALA A 1 99 ? 4.097 2.430 -20.122 1.00 93.12 99 ALA A O 1
ATOM 790 N N . LEU A 1 100 ? 2.229 3.642 -20.385 1.00 93.44 100 LEU A N 1
ATOM 791 C CA . LEU A 1 100 ? 2.243 3.599 -21.844 1.00 93.44 100 LEU A CA 1
ATOM 792 C C . LEU A 1 100 ? 3.519 4.204 -22.451 1.00 93.44 100 LEU A C 1
ATOM 794 O O . LEU A 1 100 ? 4.025 3.689 -23.450 1.00 93.44 100 LEU A O 1
ATOM 798 N N . LYS A 1 101 ? 4.053 5.290 -21.875 1.00 94.94 101 LYS A N 1
ATOM 799 C CA . LYS A 1 101 ? 5.298 5.910 -22.363 1.00 94.94 101 LYS A CA 1
ATOM 800 C C . LYS A 1 101 ? 6.469 4.936 -22.236 1.00 94.94 101 LYS A C 1
ATOM 802 O O . LYS A 1 101 ? 7.225 4.769 -23.194 1.00 94.94 101 LYS A O 1
ATOM 807 N N . ASP A 1 102 ? 6.572 4.260 -21.095 1.00 95.38 102 ASP A N 1
ATOM 808 C CA . ASP A 1 102 ? 7.644 3.301 -20.831 1.00 95.38 102 ASP A CA 1
ATOM 809 C C . ASP A 1 102 ? 7.507 2.039 -21.693 1.00 95.38 102 ASP A C 1
ATOM 811 O O . ASP A 1 102 ? 8.476 1.630 -22.336 1.00 95.38 102 ASP A O 1
ATOM 815 N N . PHE A 1 103 ? 6.306 1.464 -21.828 1.00 94.19 103 PHE A N 1
ATOM 816 C CA . PHE A 1 103 ? 6.113 0.285 -22.683 1.00 94.19 103 PHE A CA 1
ATOM 817 C C . PHE A 1 103 ? 6.347 0.574 -24.168 1.00 94.19 103 PHE A C 1
ATOM 819 O O . PHE A 1 103 ? 6.916 -0.265 -24.867 1.00 94.19 103 PHE A O 1
ATOM 826 N N . ARG A 1 104 ? 6.007 1.772 -24.662 1.00 94.31 104 ARG A N 1
ATOM 827 C CA . ARG A 1 104 ? 6.378 2.192 -26.026 1.00 94.31 104 ARG A CA 1
ATOM 828 C C . ARG A 1 104 ? 7.888 2.215 -26.221 1.00 94.31 104 ARG A C 1
ATOM 830 O O . ARG A 1 104 ? 8.374 1.785 -27.267 1.00 94.31 104 ARG A O 1
ATOM 837 N N . GLN A 1 105 ? 8.631 2.675 -25.218 1.00 93.44 105 GLN A N 1
ATOM 838 C CA . GLN A 1 105 ? 10.088 2.662 -25.259 1.00 93.44 105 GLN A CA 1
ATOM 839 C C . GLN A 1 105 ? 10.642 1.230 -25.234 1.00 93.44 105 GLN A C 1
ATOM 841 O O . GLN A 1 105 ? 11.539 0.917 -26.018 1.00 93.44 105 GLN A O 1
ATOM 846 N N . VAL A 1 106 ? 10.071 0.333 -24.424 1.00 92.75 106 VAL A N 1
ATOM 847 C CA . VAL A 1 106 ? 10.433 -1.096 -24.428 1.00 92.75 106 VAL A CA 1
ATOM 848 C C . VAL A 1 106 ? 10.199 -1.714 -25.808 1.00 92.75 106 VAL A C 1
ATOM 850 O O . VAL A 1 106 ? 11.115 -2.325 -26.350 1.00 92.75 106 VAL A O 1
ATOM 853 N N . VAL A 1 107 ? 9.024 -1.511 -26.414 1.00 93.56 107 VAL A N 1
ATOM 854 C CA . VAL A 1 107 ? 8.692 -2.038 -27.753 1.00 93.56 107 VAL A CA 1
ATOM 855 C C . VAL A 1 107 ? 9.608 -1.455 -28.831 1.00 93.56 107 VAL A C 1
ATOM 857 O O . VAL A 1 107 ? 9.981 -2.161 -29.767 1.00 93.56 107 VAL A O 1
ATOM 860 N N . ARG A 1 108 ? 10.022 -0.190 -28.698 1.00 92.50 108 ARG A N 1
ATOM 861 C CA . ARG A 1 108 ? 10.989 0.436 -29.610 1.00 92.50 108 ARG A CA 1
ATOM 862 C C . ARG A 1 108 ? 12.365 -0.229 -29.538 1.00 92.50 108 ARG A C 1
ATOM 864 O O . ARG A 1 108 ? 13.001 -0.395 -30.574 1.00 92.50 108 ARG A O 1
ATOM 871 N N . ILE A 1 109 ? 12.828 -0.592 -28.339 1.00 90.06 109 ILE A N 1
ATOM 872 C CA . ILE A 1 109 ? 14.140 -1.231 -28.146 1.00 90.06 109 ILE A CA 1
ATOM 873 C C . ILE A 1 109 ? 14.079 -2.736 -28.462 1.00 90.06 109 ILE A C 1
ATOM 875 O O . 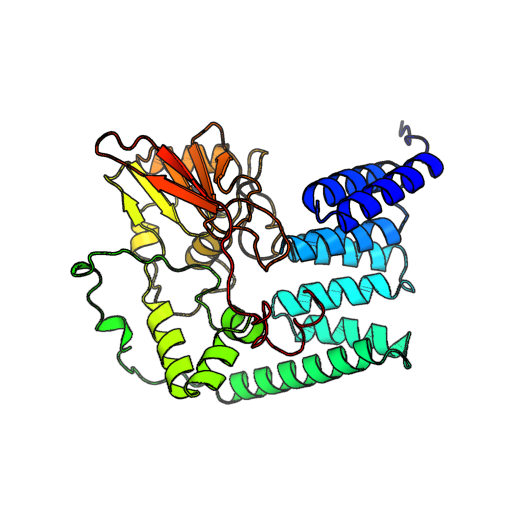ILE A 1 109 ? 15.010 -3.284 -29.049 1.00 90.06 109 ILE A O 1
ATOM 879 N N . ARG A 1 110 ? 12.986 -3.413 -28.092 1.00 89.56 110 ARG A N 1
ATOM 880 C CA . ARG A 1 110 ? 12.745 -4.847 -28.309 1.00 89.56 110 ARG A CA 1
ATOM 881 C C . ARG A 1 110 ? 11.431 -5.069 -29.064 1.00 89.56 110 ARG A C 1
ATOM 883 O O . ARG A 1 110 ? 10.431 -5.467 -28.468 1.00 89.56 110 ARG A O 1
ATOM 890 N N . PRO A 1 111 ? 11.420 -4.891 -30.395 1.00 89.06 111 PRO A N 1
ATOM 891 C CA . PRO A 1 111 ? 10.199 -5.027 -31.185 1.00 89.06 111 PRO A CA 1
ATOM 892 C C . PRO A 1 111 ? 9.679 -6.465 -31.246 1.00 89.06 111 PRO A C 1
ATOM 894 O O . PRO A 1 111 ? 8.510 -6.671 -31.552 1.00 89.06 111 PRO A O 1
ATOM 897 N N . ASN A 1 112 ? 10.506 -7.470 -30.959 1.00 89.56 112 ASN A N 1
ATOM 898 C CA . ASN A 1 112 ? 10.101 -8.877 -30.997 1.00 89.56 112 ASN A CA 1
ATOM 899 C C . ASN A 1 112 ? 9.610 -9.410 -29.648 1.00 89.56 112 ASN A C 1
ATOM 901 O O . ASN A 1 112 ? 9.246 -10.577 -29.577 1.00 89.56 112 ASN A O 1
ATOM 905 N N . ASP A 1 113 ? 9.576 -8.577 -28.606 1.00 87.44 113 ASP A N 1
ATOM 906 C CA . ASP A 1 113 ? 9.060 -8.958 -27.295 1.00 87.44 113 ASP A CA 1
ATOM 907 C C . ASP A 1 113 ? 7.513 -8.988 -27.333 1.00 87.44 113 ASP A C 1
ATOM 909 O O . ASP A 1 113 ? 6.875 -7.934 -27.485 1.00 87.44 113 ASP A O 1
ATOM 913 N N . PRO A 1 114 ? 6.885 -10.181 -27.282 1.00 87.06 114 PRO A N 1
ATOM 914 C CA . PRO A 1 114 ? 5.434 -10.301 -27.373 1.00 87.06 114 PRO A CA 1
ATOM 915 C C . PRO A 1 114 ? 4.736 -9.727 -26.135 1.00 87.06 114 PRO A C 1
ATOM 917 O O . PRO A 1 114 ? 3.620 -9.212 -26.255 1.00 87.06 114 PRO A O 1
ATOM 920 N N . ASP A 1 115 ? 5.391 -9.770 -24.975 1.00 83.62 115 ASP A N 1
ATOM 921 C CA . ASP A 1 115 ? 4.830 -9.329 -23.703 1.00 83.62 115 ASP A CA 1
ATOM 922 C C . ASP A 1 115 ? 4.818 -7.808 -23.635 1.00 83.62 115 ASP A C 1
ATOM 924 O O . ASP A 1 115 ? 3.769 -7.212 -23.380 1.00 83.62 115 ASP A O 1
ATOM 928 N N . ALA A 1 116 ? 5.922 -7.164 -24.022 1.00 85.00 116 ALA A N 1
ATOM 929 C CA . ALA A 1 116 ? 5.980 -5.709 -24.133 1.00 85.00 116 ALA A CA 1
ATOM 930 C C . ALA A 1 116 ? 4.937 -5.163 -25.124 1.00 85.00 116 ALA A C 1
ATOM 932 O O . ALA A 1 116 ? 4.268 -4.162 -24.856 1.00 85.00 116 ALA A O 1
ATOM 933 N N . LYS A 1 117 ? 4.744 -5.839 -26.266 1.00 88.56 117 LYS A N 1
ATOM 934 C CA . LYS A 1 117 ? 3.702 -5.484 -27.246 1.00 88.56 117 LYS A CA 1
ATOM 935 C C . LYS A 1 117 ? 2.297 -5.613 -26.666 1.00 88.56 117 LYS A C 1
ATOM 937 O O . LYS A 1 117 ? 1.456 -4.748 -26.918 1.00 88.56 117 LYS A O 1
ATOM 942 N N . ARG A 1 118 ? 2.036 -6.685 -25.916 1.00 85.88 118 ARG A N 1
ATOM 943 C CA . ARG A 1 118 ? 0.752 -6.912 -25.245 1.00 85.88 118 ARG A CA 1
ATOM 944 C C . ARG A 1 118 ? 0.489 -5.817 -24.213 1.00 85.88 118 ARG A C 1
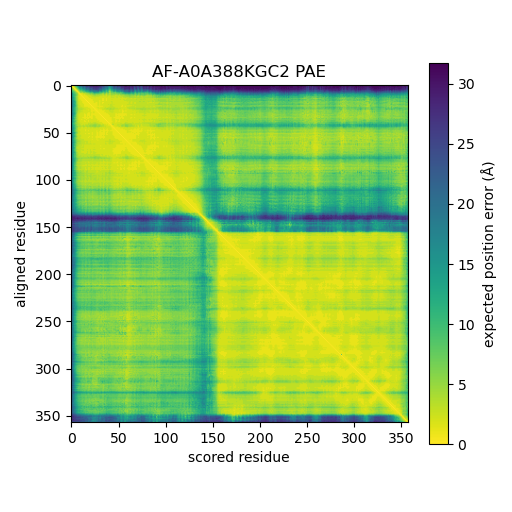ATOM 946 O O . ARG A 1 118 ? -0.542 -5.161 -24.302 1.00 85.88 118 ARG A O 1
ATOM 953 N N . GLN A 1 119 ? 1.437 -5.561 -23.311 1.00 85.25 119 GLN A N 1
ATOM 954 C CA . GLN A 1 119 ? 1.321 -4.528 -22.277 1.00 85.25 119 GLN A CA 1
ATOM 955 C C . GLN A 1 119 ? 1.127 -3.132 -22.874 1.00 85.25 119 GLN A C 1
ATOM 957 O O . GLN A 1 119 ? 0.260 -2.392 -22.417 1.00 85.25 119 GLN A O 1
ATOM 962 N N . CYS A 1 120 ? 1.857 -2.797 -23.941 1.00 89.31 120 CYS A N 1
ATOM 963 C CA . CYS A 1 120 ? 1.682 -1.533 -24.652 1.00 89.31 120 CYS A CA 1
ATOM 964 C C . CYS A 1 120 ? 0.256 -1.385 -25.205 1.00 89.31 120 CYS A C 1
ATOM 966 O O . CYS A 1 120 ? -0.396 -0.380 -24.937 1.00 89.31 120 CYS A O 1
ATOM 968 N N . ARG A 1 121 ? -0.259 -2.388 -25.933 1.00 88.88 121 ARG A N 1
ATOM 969 C CA . ARG A 1 121 ? -1.621 -2.348 -26.504 1.00 88.88 121 ARG A CA 1
ATOM 970 C C . ARG A 1 121 ? -2.698 -2.249 -25.434 1.00 88.88 121 ARG A C 1
ATOM 972 O O . ARG A 1 121 ? -3.667 -1.515 -25.597 1.00 88.88 121 ARG A O 1
ATOM 979 N N . GLU A 1 122 ? -2.549 -3.002 -24.354 1.00 83.00 122 GLU A N 1
ATOM 980 C CA . GLU A 1 122 ? -3.510 -2.969 -23.260 1.00 83.00 122 GLU A CA 1
ATOM 981 C C . GLU A 1 122 ? -3.469 -1.606 -22.541 1.00 83.00 122 GLU A C 1
ATOM 983 O O . GLU A 1 122 ? -4.527 -1.045 -22.254 1.00 83.00 122 GLU A O 1
ATOM 988 N N . CYS A 1 123 ? -2.289 -0.999 -22.338 1.00 87.69 123 CYS A N 1
ATOM 989 C CA . CYS A 1 123 ? -2.190 0.371 -21.814 1.00 87.69 123 CYS A CA 1
ATOM 990 C C . CYS A 1 123 ? -2.860 1.388 -22.749 1.00 87.69 123 CYS A C 1
ATOM 992 O O . CYS A 1 123 ? -3.550 2.288 -22.280 1.00 87.69 123 CYS A O 1
ATOM 994 N N . GLU A 1 124 ? -2.714 1.240 -24.071 1.00 89.81 124 GLU A N 1
ATOM 995 C CA . GLU A 1 124 ? -3.405 2.098 -25.047 1.00 89.81 124 GLU A CA 1
ATOM 996 C C . GLU A 1 124 ? -4.925 1.993 -24.924 1.00 89.81 124 GLU A C 1
ATOM 998 O O . GLU A 1 124 ? -5.602 3.023 -24.883 1.00 89.81 124 GLU A O 1
ATOM 1003 N N . LYS A 1 125 ? -5.461 0.773 -24.790 1.00 87.12 125 LYS A N 1
ATOM 1004 C CA . LYS A 1 125 ? -6.895 0.552 -24.553 1.00 87.12 125 LYS A CA 1
ATOM 1005 C C . LYS A 1 125 ? -7.360 1.188 -23.246 1.00 87.12 125 LYS A C 1
ATOM 1007 O O . LYS A 1 125 ? -8.398 1.844 -23.235 1.00 87.12 125 LYS A O 1
ATOM 1012 N N . ALA A 1 126 ? -6.604 1.018 -22.160 1.00 84.06 126 ALA A N 1
ATOM 1013 C CA . ALA A 1 126 ? -6.934 1.608 -20.865 1.00 84.06 126 ALA A CA 1
ATOM 1014 C C . ALA A 1 126 ? -6.962 3.143 -20.941 1.00 84.06 126 ALA A C 1
ATOM 1016 O O . ALA A 1 126 ? -7.938 3.760 -20.522 1.00 84.06 126 ALA A O 1
ATOM 1017 N N . VAL A 1 127 ? -5.955 3.762 -21.569 1.00 86.56 127 VAL A N 1
ATOM 1018 C CA . VAL A 1 127 ? -5.909 5.218 -21.784 1.00 86.56 127 VAL A CA 1
ATOM 1019 C C . VAL A 1 127 ? -7.070 5.695 -22.661 1.00 86.56 127 VAL A C 1
ATOM 1021 O O . VAL A 1 127 ? -7.653 6.739 -22.379 1.00 86.56 127 VAL A O 1
ATOM 1024 N N . GLN A 1 128 ? -7.433 4.951 -23.709 1.00 85.50 128 GLN A N 1
ATOM 1025 C CA . GLN A 1 128 ? -8.579 5.288 -24.557 1.00 85.50 128 GLN A CA 1
ATOM 1026 C C . GLN A 1 128 ? -9.900 5.201 -23.785 1.00 85.50 128 GLN A C 1
ATOM 1028 O O . GLN A 1 128 ? -10.740 6.088 -23.922 1.00 85.50 128 GLN A O 1
ATOM 1033 N N . LYS A 1 129 ? -10.065 4.172 -22.949 1.00 81.44 129 LYS A N 1
ATOM 1034 C CA . LYS A 1 129 ? -11.237 4.010 -22.087 1.00 81.44 129 LYS A CA 1
ATOM 1035 C C . LYS A 1 129 ? -11.339 5.137 -21.063 1.00 81.44 129 LYS A C 1
ATOM 1037 O O . LYS A 1 129 ? -12.413 5.698 -20.921 1.00 81.44 129 LYS A O 1
ATOM 1042 N N . ILE A 1 130 ? -10.231 5.515 -20.424 1.00 79.50 130 ILE A N 1
ATOM 1043 C CA . ILE A 1 130 ? -10.186 6.649 -19.489 1.00 79.50 130 ILE A CA 1
ATOM 1044 C C . ILE A 1 130 ? -10.592 7.941 -20.189 1.00 79.50 130 ILE A C 1
ATOM 1046 O O . ILE A 1 130 ? -11.455 8.640 -19.690 1.00 79.50 130 ILE A O 1
ATOM 1050 N N . ARG A 1 131 ? -10.055 8.228 -21.381 1.00 82.56 131 ARG A N 1
ATOM 1051 C CA . ARG A 1 131 ? -10.454 9.418 -22.154 1.00 82.56 131 ARG A CA 1
ATOM 1052 C C . ARG A 1 131 ? -11.932 9.414 -22.522 1.00 82.56 131 ARG A C 1
ATOM 1054 O O . ARG A 1 131 ? -12.546 10.470 -22.583 1.00 82.56 131 ARG A O 1
ATOM 1061 N N . PHE A 1 132 ? -12.487 8.240 -22.812 1.00 82.94 132 PHE A N 1
ATOM 1062 C CA . PHE A 1 132 ? -13.911 8.100 -23.081 1.00 82.94 132 PHE A CA 1
ATOM 1063 C C . PHE A 1 132 ? -14.740 8.340 -21.815 1.00 82.94 132 PHE A C 1
ATOM 1065 O O . PHE A 1 132 ? -15.674 9.126 -21.873 1.00 82.94 132 PHE A O 1
ATOM 1072 N N . GLU A 1 133 ? -14.367 7.728 -20.684 1.00 77.44 133 GLU A N 1
ATOM 1073 C CA . GLU A 1 133 ? -14.992 7.934 -19.367 1.00 77.44 133 GLU A CA 1
ATOM 1074 C C . GLU A 1 133 ? -14.923 9.414 -18.934 1.00 77.44 133 GLU A C 1
ATOM 1076 O O . GLU A 1 133 ? -15.944 9.982 -18.563 1.00 77.44 133 GLU A O 1
ATOM 1081 N N . GLU A 1 134 ? -13.760 10.063 -19.071 1.00 79.19 134 GLU A N 1
ATOM 1082 C CA . GLU A 1 134 ? -13.552 11.503 -18.837 1.00 79.19 134 GLU A CA 1
ATOM 1083 C C . GLU A 1 134 ? -14.452 12.358 -19.754 1.00 79.19 134 GLU A C 1
ATOM 1085 O O . GLU A 1 134 ? -14.993 13.370 -19.321 1.00 79.19 134 GLU A O 1
ATOM 1090 N N . ALA A 1 135 ? -14.648 11.954 -21.016 1.00 81.81 135 ALA A N 1
ATOM 1091 C CA . ALA A 1 135 ? -15.452 12.702 -21.987 1.00 81.81 135 ALA A CA 1
ATOM 1092 C C . ALA A 1 135 ? -16.972 12.548 -21.799 1.00 81.81 135 ALA A C 1
ATOM 1094 O O . ALA A 1 135 ? -17.728 13.432 -22.203 1.00 81.81 135 ALA A O 1
ATOM 1095 N N . ILE A 1 136 ? -17.431 11.429 -21.229 1.00 77.44 136 ILE A N 1
ATOM 1096 C CA . ILE A 1 136 ? -18.848 11.203 -20.897 1.00 77.44 136 ILE A CA 1
ATOM 1097 C C . ILE A 1 136 ? -19.193 11.638 -19.470 1.00 77.44 136 ILE A C 1
ATOM 1099 O O . ILE A 1 136 ? -20.374 11.635 -19.122 1.00 77.44 136 ILE A O 1
ATOM 1103 N N . TRP A 1 137 ? -18.192 11.991 -18.656 1.00 65.62 137 TRP A N 1
ATOM 1104 C CA . TRP A 1 137 ? -18.402 12.442 -17.288 1.00 65.62 137 TRP A CA 1
ATOM 1105 C C . TRP A 1 137 ? -19.261 13.710 -17.286 1.00 65.62 137 TRP A C 1
ATOM 1107 O O . TRP A 1 137 ? -18.944 14.714 -17.926 1.00 65.62 137 TRP A O 1
ATOM 1117 N N . ARG A 1 138 ? -20.383 13.641 -16.576 1.00 62.81 138 ARG A N 1
ATOM 1118 C CA . ARG A 1 138 ? -21.259 14.768 -16.263 1.00 62.81 138 ARG A CA 1
ATOM 1119 C C . ARG A 1 138 ? -21.431 14.779 -14.751 1.00 62.81 138 ARG A C 1
ATOM 1121 O O . ARG A 1 138 ? -21.483 13.708 -14.151 1.00 62.81 138 ARG A O 1
ATOM 1128 N N . GLU A 1 139 ? -21.551 15.961 -14.154 1.00 52.97 139 GLU A N 1
ATOM 1129 C CA . GLU A 1 139 ? -22.097 16.072 -12.801 1.00 52.97 139 GLU A CA 1
ATOM 1130 C C . GLU A 1 139 ? -23.524 15.526 -12.845 1.00 52.97 139 GLU A C 1
ATOM 1132 O O . GLU A 1 139 ? -24.431 16.157 -13.395 1.00 52.97 139 GLU A O 1
ATOM 1137 N N . ASP A 1 140 ? -23.712 14.303 -12.353 1.00 50.75 140 ASP A N 1
ATOM 1138 C CA . ASP A 1 140 ? -25.044 13.735 -12.228 1.00 50.75 140 ASP A CA 1
ATOM 1139 C C . ASP A 1 140 ? -25.818 14.588 -11.217 1.00 50.75 140 ASP A C 1
ATOM 1141 O O . ASP A 1 140 ? -25.423 14.767 -10.065 1.00 50.75 140 ASP A O 1
ATOM 1145 N N . THR A 1 141 ? -26.933 15.154 -11.671 1.00 47.72 141 THR A N 1
ATOM 1146 C CA . THR A 1 141 ? -27.886 15.874 -10.830 1.00 47.72 141 THR A CA 1
ATOM 1147 C C . THR A 1 141 ? -28.376 14.959 -9.713 1.00 47.72 141 THR A C 1
ATOM 1149 O O . THR A 1 141 ? -29.040 13.967 -10.007 1.00 47.72 141 THR A O 1
ATOM 1152 N N . VAL A 1 142 ? -28.051 15.321 -8.465 1.00 49.66 142 VAL A N 1
ATOM 1153 C CA . VAL A 1 142 ? -28.597 14.847 -7.175 1.00 49.66 142 VAL A CA 1
ATOM 1154 C C . VAL A 1 142 ? -29.445 13.573 -7.293 1.00 49.66 142 VAL A C 1
ATOM 1156 O O . VAL A 1 142 ? -30.672 13.595 -7.177 1.00 49.66 142 VAL A O 1
ATOM 1159 N N . ARG A 1 143 ? -28.790 12.432 -7.519 1.00 51.56 143 ARG A N 1
ATOM 1160 C CA . ARG A 1 143 ? -29.352 11.143 -7.117 1.00 51.56 143 ARG A CA 1
ATOM 1161 C C . ARG A 1 143 ? -28.928 10.928 -5.678 1.00 51.56 143 ARG A C 1
ATOM 1163 O O . ARG A 1 143 ? -27.741 10.904 -5.389 1.00 51.56 143 ARG A O 1
ATOM 1170 N N . ARG A 1 144 ? -29.910 10.809 -4.788 1.00 57.31 144 ARG A N 1
ATOM 1171 C CA . ARG A 1 144 ? -29.675 10.388 -3.408 1.00 57.31 144 ARG A CA 1
ATOM 1172 C C . ARG A 1 144 ? -28.992 9.025 -3.460 1.00 57.31 144 ARG A C 1
ATOM 1174 O O . ARG A 1 144 ? -29.593 8.099 -4.011 1.00 57.31 144 ARG A O 1
ATOM 1181 N N . ALA A 1 145 ? -27.758 8.922 -2.974 1.00 65.06 145 ALA A N 1
ATOM 1182 C CA . ALA A 1 145 ? -27.034 7.664 -3.069 1.00 65.06 145 ALA A CA 1
ATOM 1183 C C . ALA A 1 145 ? -27.766 6.608 -2.225 1.00 65.06 145 ALA A C 1
ATOM 1185 O O . ALA A 1 145 ? -28.193 6.879 -1.102 1.00 65.06 145 ALA A O 1
ATOM 1186 N N . VAL A 1 146 ? -27.932 5.391 -2.747 1.00 65.12 146 VAL A N 1
ATOM 1187 C CA . VAL A 1 146 ? -28.471 4.234 -2.008 1.00 65.12 146 VAL A CA 1
ATOM 1188 C C . VAL A 1 146 ? -27.669 4.024 -0.729 1.00 65.12 146 VAL A C 1
ATOM 1190 O O . VAL A 1 146 ? -28.206 3.634 0.306 1.00 65.12 146 VAL A O 1
ATOM 1193 N N . SER A 1 147 ? -26.385 4.354 -0.784 1.00 66.81 147 SER A N 1
ATOM 1194 C CA . SER A 1 147 ? -25.461 4.285 0.332 1.00 66.81 147 SER A CA 1
ATOM 1195 C C . SER A 1 147 ? -25.844 5.227 1.497 1.00 66.81 147 SER A C 1
ATOM 1197 O O . SER A 1 147 ? -25.585 4.893 2.651 1.00 66.81 147 SER A O 1
ATOM 1199 N N . GLU A 1 148 ? -26.586 6.317 1.247 1.00 69.88 148 GLU A N 1
ATOM 1200 C CA . GLU A 1 148 ? -27.174 7.181 2.290 1.00 69.88 148 GLU A CA 1
ATOM 1201 C C . GLU A 1 148 ? -28.347 6.525 3.041 1.00 69.88 148 GLU A C 1
ATOM 1203 O O . GLU A 1 148 ? -28.769 7.021 4.085 1.00 69.88 148 GLU A O 1
ATOM 1208 N N . THR A 1 149 ? -28.913 5.433 2.516 1.00 71.19 149 THR A N 1
ATOM 1209 C CA . THR A 1 149 ? -30.041 4.718 3.145 1.00 71.19 149 THR A CA 1
ATOM 1210 C C . THR A 1 149 ? -29.601 3.613 4.108 1.00 71.19 149 THR A C 1
ATOM 1212 O O . THR A 1 149 ? -30.442 3.003 4.769 1.00 71.19 149 THR A O 1
ATOM 1215 N N . ILE A 1 150 ? -28.293 3.354 4.210 1.00 70.25 150 ILE A N 1
ATOM 1216 C CA . ILE A 1 150 ? -27.731 2.288 5.042 1.00 70.25 150 ILE A CA 1
ATOM 1217 C C . ILE A 1 150 ? -27.575 2.779 6.486 1.00 70.25 150 ILE A C 1
ATOM 1219 O O . ILE A 1 150 ? -26.750 3.647 6.774 1.00 70.25 150 ILE A O 1
ATOM 1223 N N . ASP A 1 151 ? -28.318 2.170 7.414 1.00 69.12 151 ASP A N 1
ATOM 1224 C CA . ASP A 1 151 ? -28.125 2.377 8.851 1.00 69.12 151 ASP A CA 1
ATOM 1225 C C . ASP A 1 151 ? -27.036 1.442 9.401 1.00 69.12 151 ASP A C 1
ATOM 1227 O O . ASP A 1 151 ? -27.266 0.271 9.709 1.00 69.12 151 ASP A O 1
ATOM 1231 N N . ILE A 1 152 ? -25.826 1.982 9.532 1.00 67.06 152 ILE A N 1
ATOM 1232 C CA . ILE A 1 152 ? -24.658 1.266 10.065 1.00 67.06 152 ILE A CA 1
ATOM 1233 C C . ILE A 1 152 ? -24.813 0.992 11.576 1.00 67.06 152 ILE A C 1
ATOM 1235 O O . ILE A 1 152 ? -24.212 0.052 12.092 1.00 67.06 152 ILE A O 1
ATOM 1239 N N . SER A 1 153 ? -25.644 1.758 12.296 1.00 66.75 153 SER A N 1
ATOM 1240 C CA . SER A 1 153 ? -25.803 1.625 13.755 1.00 66.75 153 SER A CA 1
ATOM 1241 C C . SER A 1 153 ? -26.561 0.362 14.180 1.00 66.75 153 SER A C 1
ATOM 1243 O O . SER A 1 153 ? -26.416 -0.093 15.314 1.00 66.75 153 SER A O 1
ATOM 1245 N N . ALA A 1 154 ? -27.312 -0.248 13.260 1.00 65.62 154 ALA A N 1
ATOM 1246 C CA . ALA A 1 154 ? -28.030 -1.500 13.479 1.00 65.62 154 ALA A CA 1
ATOM 1247 C C . ALA A 1 154 ? -27.167 -2.759 13.238 1.00 65.62 154 ALA A C 1
ATOM 1249 O O . ALA A 1 154 ? -27.645 -3.881 13.425 1.00 65.62 154 ALA A O 1
ATOM 1250 N N . MET A 1 155 ? -25.909 -2.609 12.801 1.00 66.31 155 MET A N 1
ATOM 1251 C CA . MET A 1 155 ? -25.050 -3.741 12.451 1.00 66.31 155 MET A CA 1
ATOM 1252 C C . MET A 1 155 ? -24.345 -4.332 13.680 1.00 66.31 155 MET A C 1
ATOM 1254 O O . MET A 1 155 ? -23.668 -3.640 14.433 1.00 66.31 155 MET A O 1
ATOM 1258 N N . GLY A 1 156 ? -24.418 -5.659 13.837 1.00 80.94 156 GLY A N 1
ATOM 1259 C CA . GLY A 1 156 ? -23.607 -6.405 14.813 1.00 80.94 156 GLY A CA 1
ATOM 1260 C C . GLY A 1 156 ? -22.134 -6.575 14.407 1.00 80.94 156 GLY A C 1
ATOM 1261 O O . GLY A 1 156 ? -21.369 -7.212 15.127 1.00 80.94 156 GLY A O 1
ATOM 1262 N N . MET A 1 157 ? -21.743 -6.040 13.246 1.00 88.50 157 MET A N 1
ATOM 1263 C CA . MET A 1 157 ? -20.403 -6.106 12.669 1.00 88.50 157 MET A CA 1
ATOM 1264 C C . MET A 1 157 ? -20.054 -4.751 12.050 1.00 88.50 157 MET A C 1
ATOM 1266 O O . MET A 1 157 ? -20.845 -4.197 11.293 1.00 88.50 157 MET A O 1
ATOM 1270 N N . TYR A 1 158 ? -18.858 -4.246 12.345 1.00 90.44 158 TYR A N 1
ATOM 1271 C CA . TYR A 1 158 ? -18.361 -2.980 11.810 1.00 90.44 158 TYR A CA 1
ATOM 1272 C C . TYR A 1 158 ? -17.406 -3.251 10.650 1.00 90.44 158 TYR A C 1
ATOM 1274 O O . TYR A 1 158 ? -16.490 -4.064 10.775 1.00 90.44 158 TYR A O 1
ATOM 1282 N N . LEU A 1 159 ? -17.618 -2.558 9.534 1.00 92.81 159 LEU A N 1
ATOM 1283 C CA . LEU A 1 159 ? -16.758 -2.606 8.355 1.00 92.81 159 LEU A CA 1
ATOM 1284 C C . LEU A 1 159 ? -16.114 -1.231 8.169 1.00 92.81 159 LEU A C 1
ATOM 1286 O O . LEU A 1 159 ? -16.826 -0.233 8.092 1.00 92.81 159 LEU A O 1
ATOM 1290 N N . SER A 1 160 ? -14.785 -1.179 8.110 1.00 94.56 160 SER A N 1
ATOM 1291 C CA . SER A 1 160 ? -14.043 0.029 7.729 1.00 94.56 160 SER A CA 1
ATOM 1292 C C . SER A 1 160 ? -13.688 -0.035 6.249 1.00 94.56 160 SER A C 1
ATOM 1294 O O . SER A 1 160 ? -13.387 -1.111 5.736 1.00 94.56 160 SER A O 1
ATOM 1296 N N . ARG A 1 161 ? -13.666 1.114 5.574 1.00 98.06 161 ARG A N 1
ATOM 1297 C CA . ARG A 1 161 ? -13.163 1.229 4.205 1.00 98.06 161 ARG A CA 1
ATOM 1298 C C . ARG A 1 161 ? -11.648 1.018 4.182 1.00 98.06 161 ARG A C 1
ATOM 1300 O O . ARG A 1 161 ? -10.941 1.606 4.999 1.00 98.06 161 ARG A O 1
ATOM 1307 N N . GLY A 1 162 ? -11.155 0.230 3.234 1.00 98.00 162 GLY A N 1
ATOM 1308 C CA . GLY A 1 162 ? -9.747 0.153 2.868 1.00 98.00 162 GLY A CA 1
ATOM 1309 C C . GLY A 1 162 ? -9.477 0.766 1.495 1.00 98.00 162 GLY A C 1
ATOM 1310 O O . GLY A 1 162 ? -10.378 1.231 0.794 1.00 98.00 162 GLY A O 1
ATOM 1311 N N . ASN A 1 163 ? -8.207 0.781 1.091 1.00 96.69 163 ASN A N 1
ATOM 1312 C CA . ASN A 1 163 ? -7.812 1.298 -0.220 1.00 96.69 163 ASN A CA 1
ATOM 1313 C C . ASN A 1 163 ? -8.327 0.425 -1.383 1.00 96.69 163 ASN A C 1
ATOM 1315 O O . ASN A 1 163 ? -8.486 0.926 -2.497 1.00 96.69 163 ASN A O 1
ATOM 1319 N N . HIS A 1 164 ? -8.619 -0.858 -1.137 1.00 96.25 164 HIS A N 1
ATOM 1320 C CA . HIS A 1 164 ? -9.177 -1.769 -2.139 1.00 96.25 164 HIS A CA 1
ATOM 1321 C C . HIS A 1 164 ? -10.697 -1.641 -2.315 1.00 96.25 164 HIS A C 1
ATOM 1323 O O . HIS A 1 164 ? -11.205 -2.084 -3.338 1.00 96.25 164 HIS A O 1
ATOM 1329 N N . GLU A 1 165 ? -11.421 -0.959 -1.427 1.00 97.50 165 GLU A N 1
ATOM 1330 C CA . GLU A 1 165 ? -12.836 -0.586 -1.600 1.00 97.50 165 GLU A CA 1
ATOM 1331 C C . GLU A 1 165 ? -12.957 0.715 -2.423 1.00 97.50 165 GLU A C 1
ATOM 1333 O O . GLU A 1 165 ? -13.589 1.703 -2.028 1.00 97.50 165 GLU A O 1
ATOM 1338 N N . THR A 1 166 ? -12.273 0.726 -3.571 1.00 93.38 166 THR A N 1
ATOM 1339 C CA . THR A 1 166 ? -12.191 1.848 -4.514 1.00 93.38 166 THR A CA 1
ATOM 1340 C C . THR A 1 166 ? -12.301 1.350 -5.947 1.00 93.38 166 THR A C 1
ATOM 1342 O O . THR A 1 166 ? -11.806 0.273 -6.307 1.00 93.38 166 THR A O 1
ATOM 1345 N N . LYS A 1 167 ? -12.902 2.165 -6.813 1.00 89.44 167 LYS A N 1
ATOM 1346 C CA . LYS A 1 167 ? -13.103 1.829 -8.227 1.00 89.44 167 LYS A CA 1
ATOM 1347 C C . LYS A 1 167 ? -11.790 1.547 -8.954 1.00 89.44 167 LYS A C 1
ATOM 1349 O O . LYS A 1 167 ? -11.717 0.620 -9.765 1.00 89.44 167 LYS A O 1
ATOM 1354 N N . GLY A 1 168 ? -10.753 2.337 -8.668 1.00 86.75 168 GLY A N 1
ATOM 1355 C CA . GLY A 1 168 ? -9.425 2.179 -9.263 1.00 86.75 168 GLY A CA 1
ATOM 1356 C C . GLY A 1 168 ? -8.822 0.807 -8.961 1.00 86.75 168 GLY A C 1
ATOM 1357 O O . GLY A 1 168 ? -8.440 0.081 -9.883 1.00 86.75 168 GLY A O 1
ATOM 1358 N N . MET A 1 169 ? -8.814 0.416 -7.683 1.00 89.31 169 MET A N 1
ATOM 1359 C CA . MET A 1 169 ? -8.276 -0.878 -7.266 1.00 89.31 169 MET A CA 1
ATOM 1360 C C . MET A 1 169 ? -9.153 -2.037 -7.741 1.00 89.31 169 MET A C 1
ATOM 1362 O O . MET A 1 169 ? -8.635 -3.023 -8.260 1.00 89.31 169 MET A O 1
ATOM 1366 N N . ASN A 1 170 ? -10.482 -1.931 -7.667 1.00 92.44 170 ASN A N 1
ATOM 1367 C CA . ASN A 1 170 ? -11.369 -3.011 -8.111 1.00 92.44 170 ASN A CA 1
ATOM 1368 C C . ASN A 1 170 ? -11.212 -3.343 -9.597 1.00 92.44 170 ASN A C 1
ATOM 1370 O O . ASN A 1 170 ? -11.199 -4.526 -9.953 1.00 92.44 170 ASN A O 1
ATOM 1374 N N . LYS A 1 171 ? -11.055 -2.320 -10.450 1.00 86.38 171 LYS A N 1
ATOM 1375 C CA . LYS A 1 171 ? -10.823 -2.493 -11.892 1.00 86.38 171 LYS A CA 1
ATOM 1376 C C . LYS A 1 171 ? -9.536 -3.265 -12.178 1.00 86.38 171 LYS A C 1
ATOM 1378 O O . LYS A 1 171 ? -9.515 -4.073 -13.099 1.00 86.38 171 LYS A O 1
ATOM 1383 N N . ILE A 1 172 ? -8.465 -3.012 -11.426 1.00 82.81 172 ILE A N 1
ATOM 1384 C CA . ILE A 1 172 ? -7.147 -3.609 -11.685 1.00 82.81 172 ILE A CA 1
ATOM 1385 C C . ILE A 1 172 ? -7.042 -4.989 -11.037 1.00 82.81 172 ILE A C 1
ATOM 1387 O O . ILE A 1 172 ? -6.653 -5.945 -11.716 1.00 82.81 172 ILE A O 1
ATOM 1391 N N . TYR A 1 173 ? -7.436 -5.094 -9.764 1.00 86.56 173 TYR A N 1
ATOM 1392 C CA . TYR A 1 173 ? -7.143 -6.229 -8.889 1.00 86.56 173 TYR A CA 1
ATOM 1393 C C . TYR A 1 173 ? -8.229 -7.321 -8.864 1.00 86.56 173 TYR A C 1
ATOM 1395 O O . TYR A 1 173 ? -8.111 -8.306 -8.144 1.00 86.56 173 TYR A O 1
ATOM 1403 N N . GLY A 1 174 ? -9.262 -7.197 -9.698 1.00 91.38 174 GLY A N 1
ATOM 1404 C CA . GLY A 1 174 ? -10.122 -8.319 -10.079 1.00 91.38 174 GLY A CA 1
ATOM 1405 C C . GLY A 1 174 ? -11.504 -8.367 -9.456 1.00 91.38 174 GLY A C 1
ATOM 1406 O O . GLY A 1 174 ? -12.339 -9.085 -9.992 1.00 91.38 174 GLY A O 1
ATOM 1407 N N . PHE A 1 175 ? -11.806 -7.561 -8.435 1.00 95.56 175 PHE A N 1
ATOM 1408 C CA . PHE A 1 175 ? -13.162 -7.506 -7.875 1.00 95.56 175 PHE A CA 1
ATOM 1409 C C . PHE A 1 175 ? -14.207 -7.074 -8.920 1.00 95.56 175 PHE A C 1
ATOM 1411 O O . PHE A 1 175 ? -15.246 -7.714 -9.057 1.00 95.56 175 PHE A O 1
ATOM 1418 N N . ASP A 1 176 ? -13.905 -6.050 -9.729 1.00 92.56 176 ASP A N 1
ATOM 1419 C CA . ASP A 1 176 ? -14.788 -5.594 -10.817 1.00 92.56 176 ASP A CA 1
ATOM 1420 C C . ASP A 1 176 ? -15.030 -6.706 -11.853 1.00 92.56 176 ASP A C 1
ATOM 1422 O O . ASP A 1 176 ? -16.165 -6.950 -12.266 1.00 92.56 176 ASP A O 1
ATOM 1426 N N . GLY A 1 177 ? -13.967 -7.423 -12.233 1.00 92.38 177 GLY A N 1
ATOM 1427 C CA . GLY A 1 177 ? -14.049 -8.549 -13.161 1.00 92.38 177 GLY A CA 1
ATOM 1428 C C . GLY A 1 177 ? -14.813 -9.740 -12.583 1.00 92.38 177 GLY A C 1
ATOM 1429 O O . GLY A 1 177 ? -15.589 -10.372 -13.296 1.00 92.38 177 GLY A O 1
ATOM 1430 N N . GLU A 1 178 ? -14.638 -10.029 -11.294 1.00 96.31 178 GLU A N 1
ATOM 1431 C CA . GLU A 1 178 ? -15.295 -11.139 -10.605 1.00 96.31 178 GLU A CA 1
ATOM 1432 C C . GLU A 1 178 ? -16.796 -10.895 -10.462 1.00 96.31 178 GLU A C 1
ATOM 1434 O O . GLU A 1 178 ? -17.593 -11.773 -10.798 1.00 96.31 178 GLU A O 1
ATOM 1439 N N . VAL A 1 179 ? -17.191 -9.694 -10.025 1.00 96.75 179 VAL A N 1
ATOM 1440 C CA . VAL A 1 179 ? -18.605 -9.317 -9.920 1.00 96.75 179 VAL A CA 1
ATOM 1441 C C . VAL A 1 179 ? -19.270 -9.385 -11.289 1.00 96.75 179 VAL A C 1
ATOM 1443 O O . VAL A 1 179 ? -20.337 -9.974 -11.406 1.00 96.75 179 VAL A O 1
ATOM 1446 N N . LYS A 1 180 ? -18.628 -8.878 -12.347 1.00 94.19 180 LYS A N 1
ATOM 1447 C CA . LYS A 1 180 ? -19.179 -8.946 -13.712 1.00 94.19 180 LYS A CA 1
ATOM 1448 C C . LYS A 1 180 ? -19.254 -10.363 -14.267 1.00 94.19 180 LYS A C 1
ATOM 1450 O O . LYS A 1 180 ? -20.140 -10.646 -15.064 1.00 94.19 180 LYS A O 1
ATOM 1455 N N . ALA A 1 181 ? -18.330 -11.239 -13.880 1.00 94.44 181 ALA A N 1
ATOM 1456 C CA . ALA A 1 181 ? -18.342 -12.635 -14.304 1.00 94.44 181 ALA A CA 1
ATOM 1457 C C . ALA A 1 181 ? -19.431 -13.454 -13.592 1.00 94.44 181 ALA A C 1
ATOM 1459 O O . ALA A 1 181 ? -19.994 -14.366 -14.194 1.00 94.44 181 ALA A O 1
ATOM 1460 N N . LYS A 1 182 ? -19.709 -13.157 -12.315 1.00 96.81 182 LYS A N 1
ATOM 1461 C CA . LYS A 1 182 ? -20.686 -13.888 -11.486 1.00 96.81 182 LYS A CA 1
ATOM 1462 C C . LYS A 1 182 ? -22.092 -13.280 -11.510 1.00 96.81 182 LYS A C 1
ATOM 1464 O O . LYS A 1 182 ? -23.061 -13.998 -11.283 1.00 96.81 182 LYS A O 1
ATOM 1469 N N . PHE A 1 183 ? -22.187 -11.981 -11.769 1.00 96.69 183 PHE A N 1
ATOM 1470 C CA . PHE A 1 183 ? -23.412 -11.187 -11.806 1.00 96.69 183 PHE A CA 1
ATOM 1471 C C . PHE A 1 183 ? -23.432 -10.349 -13.094 1.00 96.69 183 PHE A C 1
ATOM 1473 O O . PHE A 1 183 ? -23.470 -10.908 -14.188 1.00 96.69 183 PHE A O 1
ATOM 1480 N N . ASP A 1 184 ? -23.405 -9.020 -12.982 1.00 92.94 184 ASP A N 1
ATOM 1481 C CA . ASP A 1 184 ? -23.411 -8.085 -14.100 1.00 92.94 184 ASP A CA 1
ATOM 1482 C C . ASP A 1 184 ? -22.699 -6.763 -13.747 1.00 92.94 184 ASP A C 1
ATOM 1484 O O . ASP A 1 184 ? -22.151 -6.575 -12.655 1.00 92.94 184 ASP A O 1
ATOM 1488 N N . ALA A 1 185 ? -22.663 -5.837 -14.709 1.00 91.19 185 ALA A N 1
ATOM 1489 C CA . ALA A 1 185 ? -22.055 -4.522 -14.522 1.00 91.19 185 ALA A CA 1
ATOM 1490 C C . ALA A 1 185 ? -22.838 -3.636 -13.541 1.00 91.19 185 ALA A C 1
ATOM 1492 O O . ALA A 1 185 ? -22.219 -2.870 -12.810 1.00 91.19 185 ALA A O 1
ATOM 1493 N N . THR A 1 186 ? -24.165 -3.774 -13.479 1.00 92.19 186 THR A N 1
ATOM 1494 C CA . THR A 1 186 ? -25.018 -2.990 -12.578 1.00 92.19 186 THR A CA 1
ATOM 1495 C C . THR A 1 186 ? -24.728 -3.318 -11.117 1.00 92.19 186 THR A C 1
ATOM 1497 O O . THR A 1 186 ? -24.617 -2.415 -10.293 1.00 92.19 186 THR A O 1
ATOM 1500 N N . MET A 1 187 ? -24.523 -4.596 -10.795 1.00 93.56 187 MET A N 1
ATOM 1501 C CA . MET A 1 187 ? -24.096 -5.028 -9.467 1.00 93.56 187 MET A CA 1
ATOM 1502 C C . MET A 1 187 ? -22.719 -4.458 -9.106 1.00 93.56 187 MET A C 1
ATOM 1504 O O . MET A 1 187 ? -22.491 -4.044 -7.973 1.00 93.56 187 MET A O 1
ATOM 1508 N N . SER A 1 188 ? -21.798 -4.405 -10.072 1.00 91.94 188 SER A N 1
ATOM 1509 C CA . SER A 1 188 ? -20.468 -3.828 -9.856 1.00 91.94 188 SER A CA 1
ATOM 1510 C C . SER A 1 188 ? -20.527 -2.333 -9.537 1.00 91.94 188 SER A C 1
ATOM 1512 O O . SER A 1 188 ? -19.835 -1.890 -8.621 1.00 91.94 188 SER A O 1
ATOM 1514 N N . ASP A 1 189 ? -21.383 -1.580 -10.231 1.00 88.31 189 ASP A N 1
ATOM 1515 C CA . ASP A 1 189 ? -21.607 -0.160 -9.950 1.00 88.31 189 ASP A CA 1
ATOM 1516 C C . ASP A 1 189 ? -22.251 0.041 -8.565 1.00 88.31 189 ASP A C 1
ATOM 1518 O O . ASP A 1 189 ? -21.824 0.915 -7.810 1.00 88.31 189 ASP A O 1
ATOM 1522 N N . LEU A 1 190 ? -23.200 -0.823 -8.177 1.00 92.00 190 LEU A N 1
ATOM 1523 C CA . LEU A 1 190 ? -23.825 -0.780 -6.850 1.00 92.00 190 LEU A CA 1
ATOM 1524 C C . LEU A 1 190 ? -22.816 -1.041 -5.720 1.00 92.00 190 LEU A C 1
ATOM 1526 O O . LEU A 1 190 ? -22.834 -0.338 -4.712 1.00 92.00 190 LEU A O 1
ATOM 1530 N N . PHE A 1 191 ? -21.911 -2.016 -5.872 1.00 94.81 191 PHE A N 1
ATOM 1531 C CA . PHE A 1 191 ? -20.847 -2.239 -4.885 1.00 94.81 191 PHE A CA 1
ATOM 1532 C C . PHE A 1 191 ? -19.946 -1.010 -4.731 1.00 94.81 191 PHE A C 1
ATOM 1534 O O . PHE A 1 191 ? -19.643 -0.625 -3.604 1.00 94.81 191 PHE A O 1
ATOM 1541 N N . GLN A 1 192 ? -19.552 -0.382 -5.844 1.00 89.50 192 GLN A N 1
ATOM 1542 C CA . GLN A 1 192 ? -18.719 0.827 -5.824 1.00 89.50 192 GLN A CA 1
ATOM 1543 C C . GLN A 1 192 ? -19.419 1.975 -5.080 1.00 89.50 192 GLN A C 1
ATOM 1545 O O . GLN A 1 192 ? -18.790 2.668 -4.286 1.00 89.50 192 GLN A O 1
ATOM 1550 N N . GLU A 1 193 ? -20.732 2.130 -5.259 1.00 88.69 193 GLU A N 1
ATOM 1551 C CA . GLU A 1 193 ? -21.521 3.123 -4.526 1.00 88.69 193 GLU A CA 1
ATOM 1552 C C . GLU A 1 193 ? -21.593 2.822 -3.019 1.00 88.69 193 GLU A C 1
ATOM 1554 O O . GLU A 1 193 ? -21.434 3.718 -2.186 1.00 88.69 193 GLU A O 1
ATOM 1559 N N . VAL A 1 194 ? -21.795 1.554 -2.648 1.00 92.38 194 VAL A N 1
ATOM 1560 C CA . VAL A 1 194 ? -21.850 1.120 -1.241 1.00 92.38 194 VAL A CA 1
ATOM 1561 C C . VAL A 1 194 ? -20.494 1.287 -0.551 1.00 92.38 194 VAL A C 1
ATOM 1563 O O . VAL A 1 194 ? -20.446 1.709 0.605 1.00 92.38 194 VAL A O 1
ATOM 1566 N N . PHE A 1 195 ? -19.387 1.027 -1.249 1.00 95.44 195 PHE A N 1
ATOM 1567 C CA . PHE A 1 195 ? -18.039 1.244 -0.723 1.00 95.44 195 PHE A CA 1
ATOM 1568 C C . PHE A 1 195 ? -17.786 2.700 -0.324 1.00 95.44 195 PHE A C 1
ATOM 1570 O O . PHE A 1 195 ? -17.093 2.945 0.664 1.00 95.44 195 PHE A O 1
ATOM 1577 N N . CYS A 1 196 ? -18.415 3.661 -1.001 1.00 93.25 196 CYS A N 1
ATOM 1578 C CA . CYS A 1 196 ? -18.349 5.070 -0.622 1.00 93.25 196 CYS A CA 1
ATOM 1579 C C . CYS A 1 196 ? -19.063 5.398 0.704 1.00 93.25 196 CYS A C 1
ATOM 1581 O O . CYS A 1 196 ? -18.728 6.396 1.334 1.00 93.25 196 CYS A O 1
ATOM 1583 N N . ALA A 1 197 ? -19.986 4.565 1.198 1.00 91.75 197 ALA A N 1
ATOM 1584 C CA . ALA A 1 197 ? -20.586 4.774 2.523 1.00 91.75 197 ALA A CA 1
ATOM 1585 C C . ALA A 1 197 ? -19.761 4.210 3.686 1.00 91.75 197 ALA A C 1
ATOM 1587 O O . ALA A 1 197 ? -20.008 4.597 4.839 1.00 91.75 197 ALA A O 1
ATOM 1588 N N . LEU A 1 198 ? -18.800 3.317 3.416 1.00 94.31 198 LEU A N 1
ATOM 1589 C CA . LEU A 1 198 ? -18.025 2.647 4.459 1.00 94.31 198 LEU A CA 1
ATOM 1590 C C . LEU A 1 198 ? -17.276 3.670 5.340 1.00 94.31 198 LEU A C 1
ATOM 1592 O O . LEU A 1 198 ? -16.588 4.547 4.811 1.00 94.31 198 LEU A O 1
ATOM 1596 N N . PRO A 1 199 ? -17.392 3.586 6.681 1.00 95.75 199 PRO A N 1
ATOM 1597 C CA . PRO A 1 199 ? -16.640 4.423 7.612 1.00 95.75 199 PRO A CA 1
ATOM 1598 C C . PRO A 1 199 ? -15.126 4.342 7.391 1.00 95.75 199 PRO A C 1
ATOM 1600 O O . PRO A 1 199 ? -14.588 3.274 7.115 1.00 95.75 199 PRO A O 1
ATOM 1603 N N . LEU A 1 200 ? -14.425 5.462 7.569 1.00 98.00 200 LEU A N 1
ATOM 1604 C CA . LEU A 1 200 ? -12.969 5.534 7.375 1.00 98.00 200 LEU A CA 1
ATOM 1605 C C . LEU A 1 200 ? -12.170 5.143 8.629 1.00 98.00 200 LEU A C 1
ATOM 1607 O O . LEU A 1 200 ? -11.013 4.744 8.530 1.00 98.00 200 LEU A O 1
ATOM 1611 N N . ALA A 1 201 ? -12.777 5.274 9.810 1.00 97.94 201 ALA A N 1
ATOM 1612 C CA . ALA A 1 201 ? -12.141 4.989 11.088 1.00 97.94 201 ALA A CA 1
ATOM 1613 C C . ALA A 1 201 ? -13.174 4.551 12.131 1.00 97.94 201 ALA A C 1
ATOM 1615 O O . ALA A 1 201 ? -14.334 4.964 12.083 1.00 97.94 201 ALA A O 1
ATOM 1616 N N . ASN A 1 202 ? -12.730 3.766 13.109 1.00 96.81 202 ASN A N 1
ATOM 1617 C CA . ASN A 1 202 ? -13.513 3.379 14.280 1.00 96.81 202 ASN A CA 1
ATOM 1618 C C . ASN A 1 202 ? -12.731 3.706 15.556 1.00 96.81 202 ASN A C 1
ATOM 1620 O O . ASN A 1 202 ? -11.513 3.561 15.582 1.00 96.81 202 ASN A O 1
ATOM 1624 N N . VAL A 1 203 ? -13.413 4.129 16.623 1.00 97.25 203 VAL A N 1
ATOM 1625 C CA . VAL A 1 203 ? -12.778 4.401 17.923 1.00 97.25 203 VAL A CA 1
ATOM 1626 C C . VAL A 1 203 ? -13.406 3.509 18.986 1.00 97.25 203 VAL A C 1
ATOM 1628 O O . VAL A 1 203 ? -14.598 3.609 19.268 1.00 97.25 203 VAL A O 1
ATOM 1631 N N . LEU A 1 204 ? -12.597 2.643 19.589 1.00 95.56 204 LEU A N 1
ATOM 1632 C CA . LEU A 1 204 ? -13.013 1.697 20.617 1.00 95.56 204 LEU A CA 1
ATOM 1633 C C . LEU A 1 204 ? -12.798 2.313 22.001 1.00 95.56 204 LEU A C 1
ATOM 1635 O O . LEU A 1 204 ? -11.674 2.680 22.357 1.00 95.56 204 LEU A O 1
ATOM 1639 N N . ASN A 1 205 ? -13.881 2.433 22.774 1.00 94.62 205 ASN A N 1
ATOM 1640 C CA . ASN A 1 205 ? -13.900 2.969 24.142 1.00 94.62 205 ASN A CA 1
ATOM 1641 C C . ASN A 1 205 ? -13.161 4.310 24.320 1.00 94.62 205 ASN A C 1
ATOM 1643 O O . ASN A 1 205 ? -12.623 4.580 25.389 1.00 94.62 205 ASN A O 1
ATOM 1647 N N . GLY A 1 206 ? -13.097 5.137 23.270 1.00 95.75 206 GLY A N 1
ATOM 1648 C CA . GLY A 1 206 ? -12.362 6.407 23.296 1.00 95.75 206 GLY A CA 1
ATOM 1649 C C . GLY A 1 206 ? -10.846 6.267 23.481 1.00 95.75 206 GLY A C 1
ATOM 1650 O O . GLY A 1 206 ? -10.203 7.261 23.777 1.00 95.75 206 GLY A O 1
ATOM 1651 N N . LYS A 1 207 ? -10.282 5.059 23.338 1.00 97.38 207 LYS A N 1
ATOM 1652 C CA . LYS A 1 207 ? -8.870 4.755 23.630 1.00 97.38 207 LYS A CA 1
ATOM 1653 C C . LYS A 1 207 ? -8.097 4.257 22.420 1.00 97.38 207 LYS A C 1
ATOM 1655 O O . LYS A 1 207 ? -6.931 4.600 22.256 1.00 97.38 207 LYS A O 1
ATOM 1660 N N . VAL A 1 208 ? -8.723 3.435 21.582 1.00 98.31 208 VAL A N 1
ATOM 1661 C CA . VAL A 1 208 ? -8.054 2.801 20.440 1.00 98.31 208 VAL A CA 1
ATOM 1662 C C . VAL A 1 208 ? -8.709 3.272 19.160 1.00 98.31 208 VAL A C 1
ATOM 1664 O O . VAL A 1 208 ? -9.908 3.068 18.986 1.00 98.31 208 VAL A O 1
ATOM 1667 N N . ILE A 1 209 ? -7.939 3.875 18.260 1.00 98.44 209 ILE A N 1
ATOM 1668 C CA . ILE A 1 209 ? -8.414 4.189 16.912 1.00 98.44 209 ILE A CA 1
ATOM 1669 C C . ILE A 1 209 ? -8.009 3.071 15.951 1.00 98.44 209 ILE A C 1
ATOM 1671 O O . ILE A 1 209 ? -6.881 2.584 15.984 1.00 98.44 209 ILE A O 1
ATOM 1675 N N . VAL A 1 210 ? -8.943 2.667 15.097 1.00 98.69 210 VAL A N 1
ATOM 1676 C CA . VAL A 1 210 ? -8.758 1.658 14.059 1.00 98.69 210 VAL A CA 1
ATOM 1677 C C . VAL A 1 210 ? -8.943 2.321 12.703 1.00 98.69 210 VAL A C 1
ATOM 1679 O O . VAL A 1 210 ? -10.016 2.858 12.422 1.00 98.69 210 VAL A O 1
ATOM 1682 N N . VAL A 1 211 ? -7.910 2.265 11.870 1.00 98.56 211 VAL A N 1
ATOM 1683 C CA . VAL A 1 211 ? -7.892 2.781 10.491 1.00 98.56 211 VAL A CA 1
ATOM 1684 C C . VAL A 1 211 ? -7.349 1.702 9.559 1.00 98.56 211 VAL A C 1
ATOM 1686 O O . VAL A 1 211 ? -6.756 0.731 10.022 1.00 98.56 211 VAL A O 1
ATOM 1689 N N . HIS A 1 212 ? -7.545 1.825 8.246 1.00 98.75 212 HIS A N 1
ATOM 1690 C CA . HIS A 1 212 ? -6.954 0.857 7.316 1.00 98.75 212 HIS A CA 1
ATOM 1691 C C . HIS A 1 212 ? -5.476 1.150 7.057 1.00 98.75 212 HIS A C 1
ATOM 1693 O O . HIS A 1 212 ? -4.635 0.307 7.364 1.00 98.75 212 HIS A O 1
ATOM 1699 N N . GLY A 1 213 ? -5.176 2.338 6.528 1.00 98.44 213 GLY A N 1
ATOM 1700 C CA . GLY A 1 213 ? -3.840 2.851 6.222 1.00 98.44 213 GLY A CA 1
ATOM 1701 C C . GLY A 1 213 ? -3.160 3.379 7.476 1.00 98.44 213 GLY A C 1
ATOM 1702 O O . GLY A 1 213 ? -2.658 2.586 8.269 1.00 98.44 213 GLY A O 1
ATOM 1703 N N . GLY A 1 214 ? -3.159 4.693 7.697 1.00 97.75 214 GLY A N 1
ATOM 1704 C CA . GLY A 1 214 ? -2.435 5.262 8.829 1.00 97.75 214 GLY A CA 1
ATOM 1705 C C . GLY A 1 214 ? -2.752 6.723 9.116 1.00 97.75 214 GLY A C 1
ATOM 1706 O O . GLY A 1 214 ? -3.908 7.137 9.080 1.00 97.75 214 GLY A O 1
ATOM 1707 N N . LEU A 1 215 ? -1.713 7.474 9.486 1.00 98.38 215 LEU A N 1
ATOM 1708 C CA . LEU A 1 215 ? -1.809 8.871 9.900 1.00 98.38 215 LEU A CA 1
ATOM 1709 C C . LEU A 1 215 ? -1.484 9.850 8.766 1.00 98.38 215 LEU A C 1
ATOM 1711 O O . LEU A 1 215 ? -1.261 9.477 7.614 1.00 98.38 215 LEU A O 1
ATOM 1715 N N . PHE A 1 216 ? -1.490 11.128 9.134 1.00 98.44 216 PHE A N 1
ATOM 1716 C CA . PHE A 1 216 ? -1.604 12.251 8.224 1.00 98.44 216 PHE A CA 1
ATOM 1717 C C . PHE A 1 216 ? -0.277 12.944 7.926 1.00 98.44 216 PHE A C 1
ATOM 1719 O O . PHE A 1 216 ? 0.656 12.939 8.741 1.00 98.44 216 PHE A O 1
ATOM 1726 N N . SER A 1 217 ? -0.219 13.618 6.780 1.00 97.25 217 SER A N 1
ATOM 1727 C CA . SER A 1 217 ? 0.920 14.449 6.368 1.00 97.25 217 SER A CA 1
ATOM 1728 C C . SER A 1 217 ? 1.046 15.741 7.183 1.00 97.25 217 SER A C 1
ATOM 1730 O O . SER A 1 217 ? 2.135 16.310 7.268 1.00 97.25 217 SER A O 1
ATOM 1732 N N . GLN A 1 218 ? -0.035 16.158 7.846 1.00 96.75 218 GLN A N 1
ATOM 1733 C CA . GLN A 1 218 ? -0.097 17.331 8.715 1.00 96.75 218 GLN A CA 1
ATOM 1734 C C . GLN A 1 218 ? -0.343 16.959 10.185 1.00 96.75 218 GLN A C 1
ATOM 1736 O O . GLN A 1 218 ? -0.912 15.913 10.499 1.00 96.75 218 GLN A O 1
ATOM 1741 N N . ASP A 1 219 ? 0.107 17.825 11.090 1.00 97.75 219 ASP A N 1
ATOM 1742 C CA . ASP A 1 219 ? -0.156 17.725 12.530 1.00 97.75 219 ASP A CA 1
ATOM 1743 C C . ASP A 1 219 ? -1.477 18.411 12.913 1.00 97.75 219 ASP A C 1
ATOM 1745 O O . ASP A 1 219 ? -2.037 19.171 12.122 1.00 97.75 219 ASP A O 1
ATOM 1749 N N . GLY A 1 220 ? -1.977 18.156 14.127 1.00 97.69 220 GLY A N 1
ATOM 1750 C CA . GLY A 1 220 ? -3.184 18.802 14.652 1.00 97.69 220 GLY A CA 1
ATOM 1751 C C . GLY A 1 220 ? -4.504 18.236 14.127 1.00 97.69 220 GLY A C 1
ATOM 1752 O O . GLY A 1 220 ? -5.554 18.806 14.409 1.00 97.69 220 GLY A O 1
ATOM 1753 N N . VAL A 1 221 ? -4.478 17.129 13.375 1.00 98.38 221 VAL A N 1
ATOM 1754 C CA . VAL A 1 221 ? -5.702 16.456 12.916 1.00 98.38 221 VAL A CA 1
ATOM 1755 C C . VAL A 1 221 ? -6.427 15.836 14.106 1.00 98.38 221 VAL A C 1
ATOM 1757 O O . VAL A 1 221 ? -5.862 15.035 14.857 1.00 98.38 221 VAL A O 1
ATOM 1760 N N . THR A 1 222 ? -7.703 16.175 14.252 1.00 98.50 222 THR A N 1
ATOM 1761 C CA . THR A 1 222 ? -8.547 15.713 15.351 1.00 98.50 222 THR A CA 1
ATOM 1762 C C . THR A 1 222 ? -9.520 14.614 14.923 1.00 98.50 222 THR A C 1
ATOM 1764 O O . THR A 1 222 ? -9.860 14.459 13.748 1.00 98.50 222 THR A O 1
ATOM 1767 N N . LEU A 1 223 ? -10.074 13.882 15.895 1.00 98.31 223 LEU A N 1
ATOM 1768 C CA . LEU A 1 223 ? -11.193 12.960 15.659 1.00 98.31 223 LEU A CA 1
ATOM 1769 C C . LEU A 1 223 ? -12.420 13.656 15.051 1.00 98.31 223 LEU A C 1
ATOM 1771 O O . LEU A 1 223 ? -13.216 13.009 14.367 1.00 98.31 223 LEU A O 1
ATOM 1775 N N . GLN A 1 224 ? -12.594 14.957 15.303 1.00 98.25 224 GLN A N 1
ATOM 1776 C CA . GLN A 1 224 ? -13.688 15.721 14.714 1.00 98.25 224 GLN A CA 1
ATOM 1777 C C . GLN A 1 224 ? -13.440 15.997 13.230 1.00 98.25 224 GLN A C 1
ATOM 1779 O O . GLN A 1 224 ? -14.381 15.890 12.447 1.00 98.25 224 GLN A O 1
ATOM 1784 N N . ASP A 1 225 ? -12.196 16.265 12.833 1.00 98.44 225 ASP A N 1
ATOM 1785 C CA . ASP A 1 225 ? -11.836 16.425 11.421 1.00 98.44 225 ASP A CA 1
ATOM 1786 C C . ASP A 1 225 ? -12.116 15.137 10.647 1.00 98.44 225 ASP A C 1
ATOM 1788 O O . ASP A 1 225 ? -12.760 15.183 9.605 1.00 98.44 225 ASP A O 1
ATOM 1792 N N . ILE A 1 226 ? -11.749 13.977 11.212 1.00 98.25 226 ILE A N 1
ATOM 1793 C CA . ILE A 1 226 ? -12.040 12.658 10.623 1.00 98.25 226 ILE A CA 1
ATOM 1794 C C . ILE A 1 226 ? -13.554 12.431 10.487 1.00 98.25 226 ILE A C 1
ATOM 1796 O O . ILE A 1 226 ? -14.022 11.949 9.457 1.00 98.25 226 ILE A O 1
ATOM 1800 N N . ARG A 1 227 ? -14.339 12.794 11.511 1.00 97.19 227 ARG A N 1
ATOM 1801 C CA . ARG A 1 227 ? -15.808 12.674 11.489 1.00 97.19 227 ARG A CA 1
ATOM 1802 C C . ARG A 1 227 ? -16.457 13.576 10.432 1.00 97.19 227 ARG A C 1
ATOM 1804 O O . ARG A 1 227 ? -17.513 13.219 9.917 1.00 97.19 227 ARG A O 1
ATOM 1811 N N . ASN A 1 228 ? -15.839 14.716 10.132 1.00 97.44 228 ASN A N 1
ATOM 1812 C CA . ASN A 1 228 ? -16.339 15.712 9.186 1.00 97.44 228 ASN A CA 1
ATOM 1813 C C . ASN A 1 228 ? -15.962 15.422 7.724 1.00 97.44 228 ASN A C 1
ATOM 1815 O O . ASN A 1 228 ? -16.394 16.165 6.844 1.00 97.44 228 ASN A O 1
ATOM 1819 N N . ILE A 1 229 ? -15.170 14.379 7.445 1.00 97.12 229 ILE A N 1
ATOM 1820 C CA . ILE A 1 229 ? -14.828 13.998 6.070 1.00 97.12 229 ILE A CA 1
ATOM 1821 C C . ILE A 1 229 ? -16.102 13.585 5.324 1.00 97.12 229 ILE A C 1
ATOM 1823 O O . ILE A 1 229 ? -16.782 12.627 5.713 1.00 97.12 229 ILE A O 1
ATOM 1827 N N . ASP A 1 230 ? -16.384 14.262 4.209 1.00 94.75 230 ASP A N 1
ATOM 1828 C CA . ASP A 1 230 ? -17.372 13.791 3.243 1.00 94.75 230 ASP A CA 1
ATOM 1829 C C . ASP A 1 230 ? -16.805 12.584 2.488 1.00 94.75 230 ASP A C 1
ATOM 1831 O O . ASP A 1 230 ? -15.990 12.705 1.574 1.00 94.75 230 ASP A O 1
ATOM 1835 N N . ARG A 1 231 ? -17.185 11.393 2.952 1.00 93.62 231 ARG A N 1
ATOM 1836 C CA . ARG A 1 231 ? -16.629 10.121 2.480 1.00 93.62 231 ARG A CA 1
ATOM 1837 C C . ARG A 1 231 ? -17.389 9.507 1.307 1.00 93.62 231 ARG A C 1
ATOM 1839 O O . ARG A 1 231 ? -16.901 8.515 0.767 1.00 93.62 231 ARG A O 1
ATOM 1846 N N . PHE A 1 232 ? -18.542 10.064 0.915 1.00 93.69 232 PHE A N 1
ATOM 1847 C CA . PHE A 1 232 ? -19.442 9.513 -0.111 1.00 93.69 232 PHE A CA 1
ATOM 1848 C C . PHE A 1 232 ? -18.933 9.760 -1.543 1.00 93.69 232 PHE A C 1
ATOM 1850 O O . PHE A 1 232 ? -19.680 10.095 -2.457 1.00 93.69 232 PHE A O 1
ATOM 1857 N N . THR A 1 233 ? -17.632 9.573 -1.741 1.00 91.12 233 THR A N 1
ATOM 1858 C CA . THR A 1 233 ? -16.902 9.780 -2.988 1.00 91.12 233 THR A CA 1
ATOM 1859 C C . THR A 1 233 ? -15.783 8.742 -3.112 1.00 91.12 233 THR A C 1
ATOM 1861 O O . THR A 1 233 ? -15.445 8.038 -2.153 1.00 91.12 233 THR A O 1
ATOM 1864 N N . GLU A 1 234 ? -15.188 8.625 -4.297 1.00 92.69 234 GLU A N 1
ATOM 1865 C CA . GLU A 1 234 ? -13.889 7.965 -4.431 1.00 92.69 234 GLU A CA 1
ATOM 1866 C C . GLU A 1 234 ? -12.818 8.779 -3.685 1.00 92.69 234 GLU A C 1
ATOM 1868 O O . GLU A 1 234 ? -12.902 10.014 -3.681 1.00 92.69 234 GLU A O 1
ATOM 1873 N N . PRO A 1 235 ? -11.824 8.124 -3.052 1.00 93.56 235 PRO A N 1
ATOM 1874 C CA . PRO A 1 235 ? -10.768 8.842 -2.358 1.00 93.56 235 PRO A CA 1
ATOM 1875 C C . PRO A 1 235 ? -10.022 9.772 -3.325 1.00 93.56 235 PRO A C 1
ATOM 1877 O O . PRO A 1 235 ? -9.646 9.327 -4.413 1.00 93.56 235 PRO A O 1
ATOM 1880 N N . PRO A 1 236 ? -9.793 11.041 -2.950 1.00 92.50 236 PRO A N 1
ATOM 1881 C CA . PRO A 1 236 ? -8.931 11.937 -3.713 1.00 92.50 236 PRO A CA 1
ATOM 1882 C C . PRO A 1 236 ? -7.472 11.451 -3.704 1.00 92.50 236 PRO A C 1
ATOM 1884 O O . PRO A 1 236 ? -7.094 10.597 -2.902 1.00 92.50 236 PRO A O 1
ATOM 1887 N N . ASP A 1 237 ? -6.634 12.041 -4.559 1.00 87.56 237 ASP A N 1
ATOM 1888 C CA . ASP A 1 237 ? -5.197 11.726 -4.614 1.00 87.56 237 ASP A CA 1
ATOM 1889 C C . ASP A 1 237 ? -4.426 12.226 -3.370 1.00 87.56 237 ASP A C 1
ATOM 1891 O O . ASP A 1 237 ? -3.348 11.71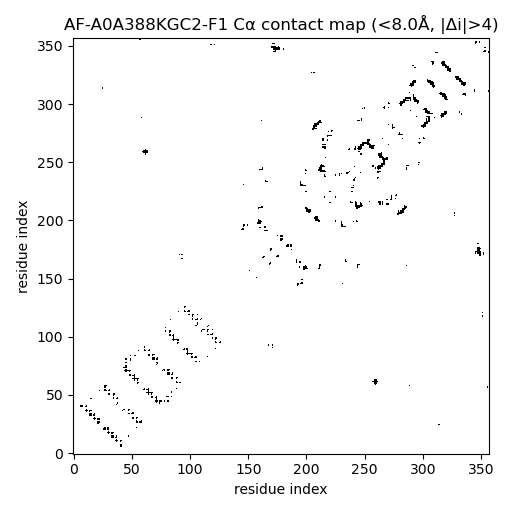8 -3.061 1.00 87.56 237 ASP A O 1
ATOM 1895 N N . GLU A 1 238 ? -4.979 13.190 -2.624 1.00 91.81 238 GLU A N 1
ATOM 1896 C CA . GLU A 1 238 ? -4.369 13.816 -1.443 1.00 91.81 238 GLU A CA 1
ATOM 1897 C C . GLU A 1 238 ? -5.394 14.129 -0.336 1.00 91.81 238 GLU A C 1
ATOM 1899 O O . GLU A 1 238 ? -6.605 14.090 -0.551 1.00 91.81 238 GLU A O 1
ATOM 1904 N N . GLY A 1 239 ? -4.909 14.456 0.865 1.00 96.19 239 GLY A N 1
ATOM 1905 C CA . GLY A 1 239 ? -5.736 14.860 2.004 1.00 96.19 239 GLY A CA 1
ATOM 1906 C C . GLY A 1 239 ? -6.137 13.715 2.939 1.00 96.19 239 GLY A C 1
ATOM 1907 O O . GLY A 1 239 ? -5.757 12.558 2.759 1.00 96.19 239 GLY A O 1
ATOM 1908 N N . LEU A 1 240 ? -6.928 14.045 3.966 1.00 98.19 240 LEU A N 1
ATOM 1909 C CA . LEU A 1 240 ? -7.167 13.163 5.119 1.00 98.19 240 LEU A CA 1
ATOM 1910 C C . LEU A 1 240 ? -7.776 11.806 4.740 1.00 98.19 240 LEU A C 1
ATOM 1912 O O . LEU A 1 240 ? -7.372 10.776 5.274 1.00 98.19 240 LEU A O 1
ATOM 1916 N N . MET A 1 241 ? -8.739 11.795 3.813 1.00 98.31 241 MET A N 1
ATOM 1917 C CA . MET A 1 241 ? -9.378 10.560 3.348 1.00 98.31 241 MET A CA 1
ATOM 1918 C C . MET A 1 241 ? -8.387 9.643 2.626 1.00 98.31 241 MET A C 1
ATOM 1920 O O . MET A 1 241 ? -8.422 8.435 2.831 1.00 98.31 241 MET A O 1
ATOM 1924 N N . CYS A 1 242 ? -7.505 10.212 1.801 1.00 97.81 242 CYS A N 1
ATOM 1925 C CA . CYS A 1 242 ? -6.453 9.467 1.117 1.00 97.81 242 CYS A CA 1
ATOM 1926 C C . CYS A 1 242 ? -5.487 8.850 2.138 1.00 97.81 242 CYS A C 1
ATOM 1928 O O . CYS A 1 242 ? -5.263 7.642 2.154 1.00 97.81 242 CYS A O 1
ATOM 1930 N N . GLU A 1 243 ? -4.978 9.664 3.058 1.00 98.44 243 GLU A N 1
ATOM 1931 C CA . GLU A 1 243 ? -3.960 9.261 4.032 1.00 98.44 243 GLU A CA 1
ATOM 1932 C C . GLU A 1 243 ? -4.465 8.194 5.022 1.00 98.44 243 GLU A C 1
ATOM 1934 O O . GLU A 1 243 ? -3.745 7.240 5.326 1.00 98.44 243 GLU A O 1
ATOM 1939 N N . LEU A 1 244 ? -5.737 8.262 5.434 1.00 98.50 244 LEU A N 1
ATOM 1940 C CA . LEU A 1 244 ? -6.377 7.219 6.253 1.00 98.50 244 LEU A CA 1
ATOM 1941 C C . LEU A 1 244 ? -6.387 5.841 5.583 1.00 98.50 244 LEU A C 1
ATOM 1943 O O . LEU A 1 244 ? -6.427 4.825 6.278 1.00 98.50 244 LEU A O 1
ATOM 1947 N N . LEU A 1 245 ? -6.376 5.795 4.250 1.00 98.44 245 LEU A N 1
ATOM 1948 C CA . LEU A 1 245 ? -6.451 4.560 3.473 1.00 98.44 245 LEU A CA 1
ATOM 1949 C C . LEU A 1 245 ? -5.080 4.086 2.971 1.00 98.44 245 LEU A C 1
ATOM 1951 O O . LEU A 1 245 ? -4.930 2.890 2.742 1.00 98.44 245 LEU A O 1
ATOM 1955 N N . TRP A 1 246 ? -4.100 4.985 2.823 1.00 98.00 246 TRP A N 1
ATOM 1956 C CA . TRP A 1 246 ? -2.856 4.710 2.087 1.00 98.00 246 TRP A CA 1
ATOM 1957 C C . TRP A 1 246 ? -1.548 4.918 2.858 1.00 98.00 246 TRP A C 1
ATOM 1959 O O . TRP A 1 246 ? -0.505 4.468 2.393 1.00 98.00 246 TRP A O 1
ATOM 1969 N N . SER A 1 247 ? -1.558 5.628 3.987 1.00 98.38 247 SER A N 1
ATOM 1970 C CA . SER A 1 247 ? -0.321 5.914 4.725 1.00 98.38 247 SER A CA 1
ATOM 1971 C C . SER A 1 247 ? 0.224 4.684 5.456 1.00 98.38 247 SER A C 1
ATOM 1973 O O . SER A 1 247 ? -0.543 3.884 5.997 1.00 98.38 247 SER A O 1
ATOM 1975 N N . ASP A 1 248 ? 1.551 4.596 5.565 1.00 98.44 248 ASP A N 1
ATOM 1976 C CA . ASP A 1 248 ? 2.264 3.516 6.259 1.00 98.44 248 ASP A CA 1
ATOM 1977 C C . ASP A 1 248 ? 3.172 4.078 7.377 1.00 98.44 248 ASP A C 1
ATOM 1979 O O . ASP A 1 248 ? 3.679 5.199 7.269 1.00 98.44 248 ASP A O 1
ATOM 1983 N N . PRO A 1 249 ? 3.399 3.340 8.475 1.00 98.19 249 PRO A N 1
ATOM 1984 C CA . PRO A 1 249 ? 4.388 3.713 9.482 1.00 98.19 249 PRO A CA 1
ATOM 1985 C C . PRO A 1 249 ? 5.830 3.622 8.945 1.00 98.19 249 PRO A C 1
ATOM 1987 O O . PRO A 1 249 ? 6.142 2.822 8.064 1.00 98.19 249 PRO A O 1
ATOM 1990 N N . GLN A 1 250 ? 6.737 4.415 9.518 1.00 97.12 250 GLN A N 1
ATOM 1991 C CA . GLN A 1 250 ? 8.185 4.311 9.303 1.00 97.12 250 GLN A CA 1
ATOM 1992 C C . GLN A 1 250 ? 8.941 4.269 10.640 1.00 97.12 250 GLN A C 1
ATOM 1994 O O . GLN A 1 250 ? 8.496 4.869 11.616 1.00 97.12 250 GLN A O 1
ATOM 1999 N N . PRO A 1 251 ? 10.107 3.602 10.707 1.00 95.94 251 PRO A N 1
ATOM 2000 C CA . PRO A 1 251 ? 10.852 3.468 11.959 1.00 95.94 251 PRO A CA 1
ATOM 2001 C C . PRO A 1 251 ? 11.420 4.802 12.467 1.00 95.94 251 PRO A C 1
ATOM 2003 O O . PRO A 1 251 ? 11.457 5.032 13.677 1.00 95.94 251 PRO A O 1
ATOM 2006 N N . ASP A 1 252 ? 11.849 5.675 11.553 1.00 96.75 252 ASP A N 1
ATOM 2007 C CA . ASP A 1 252 ? 12.469 6.956 11.882 1.00 96.75 252 ASP A CA 1
ATOM 2008 C C . ASP A 1 252 ? 11.428 8.039 12.173 1.00 96.75 252 ASP A C 1
ATOM 2010 O O . ASP A 1 252 ? 10.343 8.059 11.591 1.00 96.75 252 ASP A O 1
ATOM 2014 N N . ASN A 1 253 ? 11.777 8.988 13.042 1.00 98.12 253 ASN A N 1
ATOM 2015 C CA . ASN A 1 253 ? 10.923 10.141 13.325 1.00 98.12 253 ASN A CA 1
ATOM 2016 C C . ASN A 1 253 ? 10.700 11.019 12.082 1.00 98.12 253 ASN A C 1
ATOM 2018 O O . ASN A 1 253 ? 11.537 11.098 11.182 1.00 98.12 253 ASN A O 1
ATOM 2022 N N . GLY A 1 254 ? 9.594 11.757 12.095 1.00 97.94 254 GLY A N 1
ATOM 2023 C CA . GLY A 1 254 ? 9.194 12.680 11.048 1.00 97.94 254 GLY A CA 1
ATOM 2024 C C . GLY A 1 254 ? 8.283 12.031 10.012 1.00 97.94 254 GLY A C 1
ATOM 2025 O O . GLY A 1 254 ? 7.515 11.113 10.303 1.00 97.94 254 GLY A O 1
ATOM 2026 N N . ARG A 1 255 ? 8.329 12.571 8.795 1.00 98.00 255 ARG A N 1
ATOM 2027 C CA . ARG A 1 255 ? 7.532 12.115 7.658 1.00 98.00 255 ARG A CA 1
ATOM 2028 C C . ARG A 1 255 ? 8.422 11.970 6.439 1.00 98.00 255 ARG A C 1
ATOM 2030 O O . ARG A 1 255 ? 9.343 12.768 6.258 1.00 98.00 255 ARG A O 1
ATOM 2037 N N . SER A 1 256 ? 8.121 11.002 5.590 1.00 96.38 256 SER A N 1
ATOM 2038 C CA . SER A 1 256 ? 8.776 10.844 4.295 1.00 96.38 256 SER A CA 1
ATOM 2039 C C . SER A 1 256 ? 7.756 10.497 3.206 1.00 96.38 256 SER A C 1
ATOM 2041 O O . SER A 1 256 ? 6.602 10.171 3.517 1.00 96.38 256 SER A O 1
ATOM 2043 N N . PRO A 1 257 ? 8.122 10.631 1.919 1.00 94.62 257 PRO A N 1
ATOM 2044 C CA . PRO A 1 257 ? 7.258 10.205 0.828 1.00 94.62 257 PRO A CA 1
ATOM 2045 C C . PRO A 1 257 ? 6.833 8.743 1.000 1.00 94.62 257 PRO A C 1
ATOM 2047 O O . PRO A 1 257 ? 7.648 7.886 1.339 1.00 94.62 257 PRO A O 1
ATOM 2050 N N . SER A 1 258 ? 5.554 8.452 0.759 1.00 93.88 258 SER A N 1
ATOM 2051 C CA . SER A 1 258 ? 5.060 7.078 0.825 1.00 93.88 258 SER A CA 1
ATOM 2052 C C . SER A 1 258 ? 5.773 6.194 -0.194 1.00 93.88 258 SER A C 1
ATOM 2054 O O . SER A 1 258 ? 5.844 6.518 -1.385 1.00 93.88 258 SER A O 1
ATOM 2056 N N . LYS A 1 259 ? 6.192 5.008 0.252 1.00 91.94 259 LYS A N 1
ATOM 2057 C CA . LYS A 1 259 ? 6.753 3.970 -0.619 1.00 91.94 259 LYS A CA 1
ATOM 2058 C C . LYS A 1 259 ? 5.769 3.497 -1.685 1.00 91.94 259 LYS A C 1
ATOM 2060 O O . LYS A 1 259 ? 6.179 2.916 -2.685 1.00 91.94 259 LYS A O 1
ATOM 2065 N N . ARG A 1 260 ? 4.472 3.758 -1.511 1.00 90.31 260 ARG A N 1
ATOM 2066 C CA . ARG A 1 260 ? 3.405 3.427 -2.468 1.00 90.31 260 ARG A CA 1
ATOM 2067 C C . ARG A 1 260 ? 3.209 4.499 -3.533 1.00 90.31 260 ARG A C 1
ATOM 2069 O O . ARG A 1 260 ? 2.548 4.241 -4.532 1.00 90.31 260 ARG A O 1
ATOM 2076 N N . GLY A 1 261 ? 3.794 5.685 -3.344 1.00 88.62 261 GLY A N 1
ATOM 2077 C CA . GLY A 1 261 ? 3.604 6.850 -4.211 1.00 88.62 261 GLY A CA 1
ATOM 2078 C C . GLY A 1 261 ? 2.253 7.556 -4.029 1.00 88.62 261 GLY A C 1
ATOM 2079 O O . GLY A 1 261 ? 1.866 8.335 -4.900 1.00 88.62 261 GLY A O 1
ATOM 2080 N N . VAL A 1 262 ? 1.549 7.255 -2.932 1.00 92.50 262 VAL A N 1
ATOM 2081 C CA . VAL A 1 262 ? 0.288 7.860 -2.475 1.00 92.50 262 VAL A CA 1
ATOM 2082 C C . VAL A 1 262 ? 0.213 7.753 -0.945 1.00 92.50 262 VAL A C 1
ATOM 2084 O O . VAL A 1 262 ? 0.676 6.762 -0.379 1.00 92.50 262 VAL A O 1
ATOM 2087 N N . GLY A 1 263 ? -0.320 8.775 -0.272 1.00 95.06 263 GLY A N 1
ATOM 2088 C CA . GLY A 1 263 ? -0.254 8.902 1.189 1.00 95.06 263 GLY A CA 1
ATOM 2089 C C . GLY A 1 263 ? 1.124 9.352 1.691 1.00 95.06 263 GLY A C 1
ATOM 2090 O O . GLY A 1 263 ? 1.943 9.875 0.930 1.00 95.06 263 GLY A O 1
ATOM 2091 N N . VAL A 1 264 ? 1.399 9.136 2.979 1.00 97.56 264 VAL A N 1
ATOM 2092 C CA . VAL A 1 264 ? 2.652 9.550 3.632 1.00 97.56 264 VAL A CA 1
ATOM 2093 C C . VAL A 1 264 ? 3.225 8.424 4.493 1.00 97.56 264 VAL A C 1
ATOM 2095 O O . VAL A 1 264 ? 2.477 7.630 5.061 1.00 97.56 264 VAL A O 1
ATOM 2098 N N . ALA A 1 265 ? 4.550 8.360 4.611 1.00 98.06 265 ALA A N 1
ATOM 2099 C CA . ALA A 1 265 ? 5.195 7.554 5.637 1.00 98.06 265 ALA A CA 1
ATOM 2100 C C . ALA A 1 265 ? 5.365 8.392 6.915 1.00 98.06 265 ALA A C 1
ATOM 2102 O O . ALA A 1 265 ? 5.837 9.528 6.840 1.00 98.06 265 ALA A O 1
ATOM 2103 N N . PHE A 1 266 ? 4.959 7.879 8.080 1.00 98.69 266 PHE A N 1
ATOM 2104 C CA . PHE A 1 266 ? 4.941 8.647 9.337 1.00 98.69 266 PHE A CA 1
ATOM 2105 C C . PHE A 1 266 ? 5.638 7.933 10.500 1.00 98.69 266 PHE A C 1
ATOM 2107 O O . PHE A 1 266 ? 5.484 6.730 10.690 1.00 98.69 266 PHE A O 1
ATOM 2114 N N . GLY A 1 267 ? 6.403 8.689 11.287 1.00 98.56 267 GLY A N 1
ATOM 2115 C CA . GLY A 1 267 ? 7.246 8.158 12.352 1.00 98.56 267 GLY A CA 1
ATOM 2116 C C . GLY A 1 267 ? 6.577 7.979 13.723 1.00 98.56 267 GLY A C 1
ATOM 2117 O O . GLY A 1 267 ? 5.397 8.316 13.932 1.00 98.56 267 GLY A O 1
ATOM 2118 N N . PRO A 1 268 ? 7.351 7.491 14.714 1.00 98.69 268 PRO A N 1
ATOM 2119 C CA . PRO A 1 268 ? 6.890 7.312 16.091 1.00 98.69 268 PRO A CA 1
ATOM 2120 C C . PRO A 1 268 ? 6.481 8.614 16.794 1.00 98.69 268 PRO A C 1
ATOM 2122 O O . PRO A 1 268 ? 5.603 8.603 17.667 1.00 98.69 268 PRO A O 1
ATOM 2125 N N . ASP A 1 269 ? 7.102 9.737 16.433 1.00 98.56 269 ASP A N 1
ATOM 2126 C CA . ASP A 1 269 ? 6.783 11.072 16.940 1.00 98.56 269 ASP A CA 1
ATOM 2127 C C . ASP A 1 269 ? 5.410 11.551 16.454 1.00 98.56 269 ASP A C 1
ATOM 2129 O O . ASP A 1 269 ? 4.612 12.018 17.269 1.00 98.56 269 ASP A O 1
ATOM 2133 N N . VAL A 1 270 ? 5.092 11.346 15.170 1.00 98.69 270 VAL A N 1
ATOM 2134 C CA . VAL A 1 270 ? 3.774 11.652 14.587 1.00 98.69 270 VAL A CA 1
ATOM 2135 C C . VAL A 1 270 ? 2.682 10.836 15.275 1.00 98.69 270 VAL A C 1
ATOM 2137 O O . VAL A 1 270 ? 1.661 11.378 15.696 1.00 98.69 270 VAL A O 1
ATOM 2140 N N . THR A 1 271 ? 2.931 9.539 15.470 1.00 98.81 271 THR A N 1
ATOM 2141 C CA . THR A 1 271 ? 2.003 8.644 16.181 1.00 98.81 271 THR A CA 1
ATOM 2142 C C . THR A 1 271 ? 1.772 9.089 17.615 1.00 98.81 271 THR A C 1
ATOM 2144 O O . THR A 1 271 ? 0.633 9.180 18.070 1.00 98.81 271 THR A O 1
ATOM 2147 N N . SER A 1 272 ? 2.852 9.395 18.332 1.00 98.62 272 SER A N 1
ATOM 2148 C CA . SER A 1 272 ? 2.766 9.835 19.722 1.00 98.62 272 SER A CA 1
ATOM 2149 C C . SER A 1 272 ? 1.994 11.144 19.863 1.00 98.62 272 SER A C 1
ATOM 2151 O O . SER A 1 272 ? 1.182 11.257 20.779 1.00 98.62 272 SER A O 1
ATOM 2153 N N . ARG A 1 273 ? 2.230 12.101 18.960 1.00 98.62 273 ARG A N 1
ATOM 2154 C CA . ARG A 1 273 ? 1.563 13.405 18.949 1.00 98.62 273 ARG A CA 1
ATOM 2155 C C . ARG A 1 273 ? 0.071 13.266 18.673 1.00 98.62 273 ARG A C 1
ATOM 2157 O O . ARG A 1 273 ? -0.727 13.748 19.468 1.00 98.62 273 ARG A O 1
ATOM 2164 N N . PHE A 1 274 ? -0.303 12.534 17.622 1.00 98.81 274 PHE A N 1
ATOM 2165 C CA . PHE A 1 274 ? -1.708 12.319 17.272 1.00 98.81 274 PHE A CA 1
ATOM 2166 C C . PHE A 1 274 ? -2.499 11.667 18.414 1.00 98.81 274 PHE A C 1
ATOM 2168 O O . PHE A 1 274 ? -3.597 12.118 18.744 1.00 98.81 274 PHE A O 1
ATOM 2175 N N . LEU A 1 275 ? -1.932 10.627 19.039 1.00 98.75 275 LEU A N 1
ATOM 2176 C CA . LEU A 1 275 ? -2.557 9.951 20.177 1.00 98.75 275 LEU A CA 1
ATOM 2177 C C . LEU A 1 275 ? -2.741 10.900 21.367 1.00 98.75 275 LEU A C 1
ATOM 2179 O O . LEU A 1 275 ? -3.822 10.953 21.946 1.00 98.75 275 LEU A O 1
ATOM 2183 N N . GLN A 1 276 ? -1.713 11.687 21.693 1.00 98.38 276 GLN A N 1
ATOM 2184 C CA . GLN A 1 276 ? -1.767 12.653 22.789 1.00 98.38 276 GLN A CA 1
ATOM 2185 C C . GLN A 1 276 ? -2.817 13.747 22.548 1.00 98.38 276 GLN A C 1
ATOM 2187 O O . GLN A 1 276 ? -3.614 14.030 23.437 1.00 98.38 276 GLN A O 1
ATOM 2192 N N . GLU A 1 277 ? -2.838 14.344 21.356 1.00 98.12 277 GLU A N 1
ATOM 2193 C CA . GLU A 1 277 ? -3.765 15.428 20.998 1.00 98.12 277 GLU A CA 1
ATOM 2194 C C . GLU A 1 277 ? -5.232 14.974 21.003 1.00 98.12 277 GLU A C 1
ATOM 2196 O O . GLU A 1 277 ? -6.128 15.764 21.297 1.00 98.12 277 GLU A O 1
ATOM 2201 N N . ASN A 1 278 ? -5.479 13.691 20.732 1.00 98.56 278 ASN A N 1
ATOM 2202 C CA . ASN A 1 278 ? -6.819 13.115 20.658 1.00 98.56 278 ASN A CA 1
ATOM 2203 C C . ASN A 1 278 ? -7.226 12.302 21.899 1.00 98.56 278 ASN A C 1
ATOM 2205 O O . ASN A 1 278 ? -8.295 11.694 21.892 1.00 98.56 278 ASN A O 1
ATOM 2209 N N . ASN A 1 279 ? -6.414 12.303 22.965 1.00 98.25 279 ASN A N 1
ATOM 2210 C CA . ASN A 1 279 ? -6.624 11.502 24.181 1.00 98.25 279 ASN A CA 1
ATOM 2211 C C . ASN A 1 279 ? -6.808 9.995 23.906 1.00 98.25 279 ASN A C 1
ATOM 2213 O O . ASN A 1 279 ? -7.646 9.336 24.519 1.00 98.25 279 ASN A O 1
ATOM 2217 N N . LEU A 1 280 ? -6.021 9.455 22.977 1.00 98.44 280 LEU A N 1
ATOM 2218 C CA . LEU A 1 280 ? -5.994 8.044 22.603 1.00 98.44 280 LEU A CA 1
ATOM 2219 C C . LEU A 1 280 ? -4.728 7.363 23.145 1.00 98.44 280 LEU A C 1
ATOM 2221 O O . LEU A 1 280 ? -3.713 7.999 23.420 1.00 98.44 280 LEU A O 1
ATOM 2225 N N . GLU A 1 281 ? -4.772 6.040 23.252 1.00 98.19 281 GLU A N 1
ATOM 2226 C CA . GLU A 1 281 ? -3.686 5.208 23.781 1.00 98.19 281 GLU A CA 1
ATOM 2227 C C . GLU A 1 281 ? -2.991 4.390 22.681 1.00 98.19 281 GLU A C 1
ATOM 2229 O O . GLU A 1 281 ? -1.798 4.106 22.788 1.00 98.19 281 GLU A O 1
ATOM 2234 N N 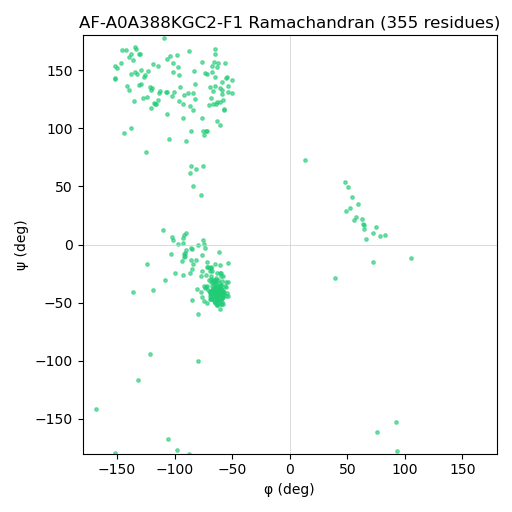. LEU A 1 282 ? -3.718 4.014 21.621 1.00 98.56 282 LEU A N 1
ATOM 2235 C CA . LEU A 1 282 ? -3.251 3.041 20.634 1.00 98.56 282 LEU A CA 1
ATOM 2236 C C . LEU A 1 282 ? -3.869 3.265 19.250 1.00 98.56 282 LEU A C 1
ATOM 2238 O O . LEU A 1 282 ? -5.057 3.572 19.127 1.00 98.56 282 LEU A O 1
ATOM 2242 N N . ILE A 1 283 ? -3.071 3.036 18.209 1.00 98.69 283 ILE A N 1
ATOM 2243 C CA . ILE A 1 283 ? -3.526 2.941 16.819 1.00 98.69 283 ILE A CA 1
ATOM 2244 C C . ILE A 1 283 ? -3.462 1.484 16.374 1.00 98.69 283 ILE A C 1
ATOM 2246 O O . ILE A 1 283 ? -2.434 0.827 16.533 1.00 98.69 283 ILE A O 1
ATOM 2250 N N . VAL A 1 284 ? -4.539 0.990 15.771 1.00 98.75 284 VAL A N 1
ATOM 2251 C CA . VAL A 1 284 ? -4.565 -0.290 15.059 1.00 98.75 284 VAL A CA 1
ATOM 2252 C C . VAL A 1 284 ? -4.776 -0.020 13.574 1.00 98.75 284 VAL A C 1
ATOM 2254 O O . VAL A 1 284 ? -5.690 0.710 13.193 1.00 98.75 284 VAL A O 1
ATOM 2257 N N . ARG A 1 285 ? -3.933 -0.627 12.739 1.00 98.75 285 ARG A N 1
ATOM 2258 C CA . ARG A 1 285 ? -3.955 -0.515 11.279 1.00 98.75 285 ARG A CA 1
ATOM 2259 C C . ARG A 1 285 ? -3.832 -1.874 10.580 1.00 98.75 285 ARG A C 1
ATOM 2261 O O . ARG A 1 285 ? -3.501 -2.857 11.238 1.00 98.75 285 ARG A O 1
ATOM 2268 N N . SER A 1 286 ? -4.083 -1.940 9.265 1.00 98.56 286 SER A N 1
ATOM 2269 C CA . SER A 1 286 ? -3.949 -3.170 8.448 1.00 98.56 286 SER A CA 1
ATOM 2270 C C . SER A 1 286 ? -2.963 -3.062 7.276 1.00 98.56 286 SER A C 1
ATOM 2272 O O . SER A 1 286 ? -1.781 -3.202 7.535 1.00 98.56 286 SER A O 1
ATOM 2274 N N . HIS A 1 287 ? -3.384 -2.727 6.040 1.00 97.69 287 HIS A N 1
ATOM 2275 C CA . HIS A 1 287 ? -2.641 -2.344 4.791 1.00 97.69 287 HIS A CA 1
ATOM 2276 C C . HIS A 1 287 ? -1.318 -3.038 4.360 1.00 97.69 287 HIS A C 1
ATOM 2278 O O . HIS A 1 287 ? -1.028 -3.074 3.168 1.00 97.69 287 HIS A O 1
ATOM 2284 N N . GLU A 1 288 ? -0.495 -3.565 5.260 1.00 95.62 288 GLU A N 1
ATOM 2285 C CA . GLU A 1 288 ? 0.819 -4.151 4.999 1.00 95.62 288 GLU A CA 1
ATOM 2286 C C . GLU A 1 288 ? 0.815 -5.612 5.437 1.00 95.62 288 GLU A C 1
ATOM 2288 O O . GLU A 1 288 ? 0.357 -5.956 6.530 1.00 95.62 288 GLU A O 1
ATOM 2293 N N . VAL A 1 289 ? 1.365 -6.476 4.587 1.00 91.81 289 VAL A N 1
ATOM 2294 C CA . VAL A 1 289 ? 1.573 -7.885 4.921 1.00 91.81 289 VAL A CA 1
ATOM 2295 C C . VAL A 1 289 ? 2.619 -7.979 6.032 1.00 91.81 289 VAL A C 1
ATOM 2297 O O . VAL A 1 289 ? 3.698 -7.397 5.936 1.00 91.81 289 VAL A O 1
ATOM 2300 N N . ARG A 1 290 ? 2.327 -8.759 7.075 1.00 93.31 290 ARG A N 1
ATOM 2301 C CA . ARG A 1 290 ? 3.271 -9.076 8.156 1.00 93.31 290 ARG A CA 1
ATOM 2302 C C . ARG A 1 290 ? 3.485 -10.582 8.216 1.00 93.31 290 ARG A C 1
ATOM 2304 O O . ARG A 1 290 ? 2.510 -11.328 8.218 1.00 93.31 290 ARG A O 1
ATOM 2311 N N . GLU A 1 291 ? 4.742 -11.023 8.300 1.00 91.88 291 GLU A N 1
ATOM 2312 C CA . GLU A 1 291 ? 5.113 -12.450 8.334 1.00 91.88 291 GLU A CA 1
ATOM 2313 C C . GLU A 1 291 ? 4.361 -13.208 9.439 1.00 91.88 291 GLU A C 1
ATOM 2315 O O . GLU A 1 291 ? 3.761 -14.251 9.196 1.00 91.88 291 GLU A O 1
ATOM 2320 N N . GLU A 1 292 ? 4.291 -12.615 10.629 1.00 94.94 292 GLU A N 1
ATOM 2321 C CA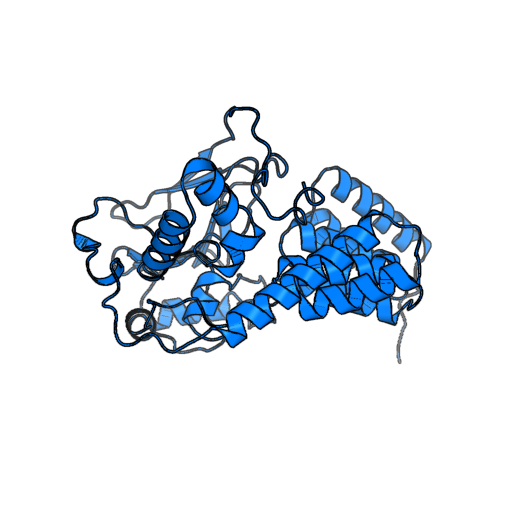 . GLU A 1 292 ? 3.620 -13.178 11.804 1.00 94.94 292 GLU A CA 1
ATOM 2322 C C . GLU A 1 292 ? 2.136 -12.779 11.924 1.00 94.94 292 GLU A C 1
ATOM 2324 O O . GLU A 1 292 ? 1.515 -12.991 12.969 1.00 94.94 292 GLU A O 1
ATOM 2329 N N . GLY A 1 293 ? 1.569 -12.160 10.884 1.00 93.31 293 GLY A N 1
ATOM 2330 C CA . GLY A 1 293 ? 0.198 -11.642 10.846 1.00 93.31 293 GLY A CA 1
ATOM 2331 C C . GLY A 1 293 ? -0.036 -10.386 11.691 1.00 93.31 293 GLY A C 1
ATOM 2332 O O . GLY A 1 293 ? -1.037 -9.704 11.508 1.00 93.31 293 GLY A O 1
ATOM 2333 N N . CYS A 1 294 ? 0.871 -10.035 12.603 1.00 95.06 294 CYS A N 1
ATOM 2334 C CA . CYS A 1 294 ? 0.807 -8.792 13.364 1.00 95.06 294 CYS A CA 1
ATOM 2335 C C . CYS A 1 294 ? 2.197 -8.268 13.741 1.00 95.06 294 CYS A C 1
ATOM 2337 O O . CYS A 1 294 ? 3.118 -9.057 13.957 1.00 95.06 294 CYS A O 1
ATOM 2339 N N . GLN A 1 295 ? 2.326 -6.951 13.894 1.00 96.06 295 GLN A N 1
ATOM 2340 C CA . GLN A 1 295 ? 3.552 -6.289 14.337 1.00 96.06 295 GLN A CA 1
ATOM 2341 C C . GLN A 1 295 ? 3.232 -5.124 15.280 1.00 96.06 295 GLN A C 1
ATOM 2343 O O . GLN A 1 295 ? 2.308 -4.352 15.026 1.00 96.06 295 GLN A O 1
ATOM 2348 N N . LEU A 1 296 ? 3.998 -5.016 16.370 1.00 96.94 296 LEU A N 1
ATOM 2349 C CA . LEU A 1 296 ? 3.989 -3.864 17.271 1.00 96.94 296 LEU A CA 1
ATOM 2350 C C . LEU A 1 296 ? 5.056 -2.870 16.807 1.00 96.94 296 LEU A C 1
ATOM 2352 O O . LEU A 1 296 ? 6.212 -3.247 16.619 1.00 96.94 296 LEU A O 1
ATOM 2356 N N . GLU A 1 297 ? 4.677 -1.611 16.648 1.00 97.25 297 GLU A N 1
ATOM 2357 C CA . GLU A 1 297 ? 5.519 -0.556 16.087 1.00 97.25 297 GLU A CA 1
ATOM 2358 C C . GLU A 1 297 ? 5.424 0.710 16.957 1.00 97.25 297 GLU A C 1
ATOM 2360 O O . GLU A 1 297 ? 4.614 0.801 17.888 1.00 97.25 297 GLU A O 1
ATOM 2365 N N . HIS A 1 298 ? 6.296 1.687 16.697 1.00 98.31 298 HIS A N 1
ATOM 2366 C CA . HIS A 1 298 ? 6.280 3.009 17.343 1.00 98.31 298 HIS A CA 1
ATOM 2367 C C . HIS A 1 298 ? 6.213 2.950 18.881 1.00 98.31 298 HIS A C 1
ATOM 2369 O O . HIS A 1 298 ? 5.388 3.607 19.518 1.00 98.31 298 HIS A O 1
ATOM 2375 N N . ASN A 1 299 ? 7.087 2.139 19.486 1.00 96.56 299 ASN A N 1
ATOM 2376 C CA . ASN A 1 299 ? 7.162 1.933 20.938 1.00 96.56 299 ASN A CA 1
ATOM 2377 C C . ASN A 1 299 ? 5.859 1.385 21.552 1.00 96.56 299 ASN A C 1
ATOM 2379 O O . ASN A 1 299 ? 5.491 1.744 22.668 1.00 96.56 299 ASN A O 1
ATOM 2383 N N . GLY A 1 300 ? 5.149 0.532 20.808 1.00 96.81 300 GLY A N 1
ATOM 2384 C CA . GLY A 1 300 ? 3.917 -0.118 21.256 1.00 96.81 300 GLY A CA 1
ATOM 2385 C C . GLY A 1 300 ? 2.656 0.731 21.116 1.00 96.81 300 GLY A C 1
ATOM 2386 O O . GLY A 1 300 ? 1.601 0.322 21.589 1.00 96.81 300 GLY A O 1
ATOM 2387 N N . LYS A 1 30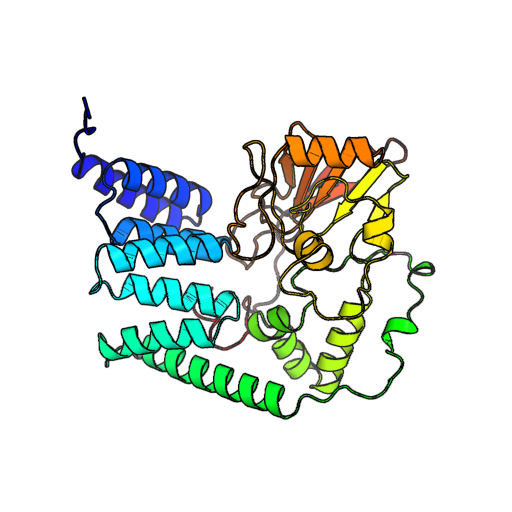1 ? 2.751 1.893 20.461 1.00 98.38 301 LYS A N 1
ATOM 2388 C CA . LYS A 1 301 ? 1.620 2.800 20.212 1.00 98.38 301 LYS A CA 1
ATOM 2389 C C . LYS A 1 301 ? 0.912 2.553 18.881 1.00 98.38 301 LYS A C 1
ATOM 2391 O O . LYS A 1 301 ? -0.156 3.117 18.647 1.00 98.38 301 LYS A O 1
ATOM 2396 N N . LEU A 1 302 ? 1.493 1.725 18.016 1.00 98.75 302 LEU A N 1
ATOM 2397 C CA . LEU A 1 302 ? 0.911 1.339 16.739 1.00 98.75 302 LEU A CA 1
ATOM 2398 C C . LEU A 1 302 ? 0.970 -0.177 16.574 1.00 98.75 302 LEU A C 1
ATOM 2400 O O . LEU A 1 302 ? 1.977 -0.810 16.890 1.00 98.75 302 LEU A O 1
ATOM 2404 N N . ILE A 1 303 ? -0.118 -0.754 16.076 1.00 98.62 303 ILE A N 1
ATOM 2405 C CA . ILE A 1 303 ? -0.208 -2.168 15.731 1.00 98.62 303 ILE A CA 1
ATOM 2406 C C . ILE A 1 303 ? -0.617 -2.296 14.279 1.00 98.62 303 ILE A C 1
ATOM 2408 O O . ILE A 1 303 ? -1.678 -1.810 13.895 1.00 98.62 303 ILE A O 1
ATOM 2412 N N . THR A 1 304 ? 0.163 -3.048 13.517 1.00 98.62 304 THR A N 1
ATOM 2413 C CA . THR A 1 304 ? -0.249 -3.544 12.208 1.00 98.62 304 THR A CA 1
ATOM 2414 C C . THR A 1 304 ? -0.796 -4.958 12.363 1.00 98.62 304 THR A C 1
ATOM 2416 O O . THR A 1 304 ? -0.099 -5.824 12.889 1.00 98.62 304 THR A O 1
ATOM 2419 N N . VAL A 1 305 ? -2.033 -5.208 11.932 1.00 98.38 305 VAL A N 1
ATOM 2420 C CA . VAL A 1 305 ? -2.669 -6.535 11.906 1.00 98.38 305 VAL A CA 1
ATOM 2421 C C . VAL A 1 305 ? -3.079 -6.901 10.485 1.00 98.38 305 VAL A C 1
ATOM 2423 O O . VAL A 1 305 ? -3.646 -6.097 9.760 1.00 98.38 305 VAL A O 1
ATOM 2426 N N . PHE A 1 306 ? -2.804 -8.133 10.081 1.00 98.12 306 PHE A N 1
ATOM 2427 C CA . PHE A 1 306 ? -3.063 -8.626 8.741 1.00 98.12 306 PHE A CA 1
ATOM 2428 C C . PHE A 1 306 ? -3.706 -10.010 8.806 1.00 98.12 306 PHE A C 1
ATOM 2430 O O . PHE A 1 306 ? -3.160 -10.941 9.398 1.00 98.12 306 PHE A O 1
ATOM 2437 N N . SER A 1 307 ? -4.882 -10.157 8.198 1.00 97.94 307 SER A N 1
ATOM 2438 C CA . SER A 1 307 ? -5.737 -11.340 8.376 1.00 97.94 307 SER A CA 1
ATOM 2439 C C . SER A 1 307 ? -5.829 -12.242 7.139 1.00 97.94 307 SER A C 1
ATOM 2441 O O . SER A 1 307 ? -6.663 -13.142 7.114 1.00 97.94 307 SER A O 1
ATOM 2443 N N . ALA A 1 308 ? -4.971 -12.046 6.131 1.00 96.94 308 ALA A N 1
ATOM 2444 C CA . ALA A 1 308 ? -4.877 -12.925 4.963 1.00 96.94 308 ALA A CA 1
ATOM 2445 C C . ALA A 1 308 ? -3.616 -13.817 5.055 1.00 96.94 308 ALA A C 1
ATOM 2447 O O . ALA A 1 308 ? -2.536 -13.403 4.627 1.00 96.94 308 ALA A O 1
ATOM 2448 N N . PRO A 1 309 ? -3.701 -15.025 5.649 1.00 95.94 309 PRO A N 1
ATOM 2449 C CA . PRO A 1 309 ? -2.568 -15.943 5.705 1.00 95.94 309 PRO A CA 1
ATOM 2450 C C . PRO A 1 309 ? -2.220 -16.462 4.307 1.00 95.94 309 PRO A C 1
ATOM 2452 O O . PRO A 1 309 ? -3.107 -16.657 3.480 1.00 95.94 309 PRO A O 1
ATOM 2455 N N . ASN A 1 310 ? -0.938 -16.746 4.074 1.00 94.19 310 ASN A N 1
ATOM 2456 C CA . ASN A 1 310 ? -0.394 -17.138 2.775 1.00 94.19 310 ASN A CA 1
ATOM 2457 C C . ASN A 1 310 ? -0.872 -16.208 1.649 1.00 94.19 310 ASN A C 1
ATOM 2459 O O . ASN A 1 310 ? -1.454 -16.657 0.664 1.00 94.19 310 ASN A O 1
ATOM 2463 N N . TYR A 1 311 ? -0.664 -14.903 1.830 1.00 92.44 311 TYR A N 1
ATOM 2464 C CA . TYR A 1 311 ? -1.183 -13.878 0.934 1.00 92.44 311 TYR A CA 1
ATOM 2465 C C . TYR A 1 311 ? -0.860 -14.192 -0.532 1.00 92.44 311 TYR A C 1
ATOM 2467 O O . TYR A 1 311 ? 0.281 -14.528 -0.879 1.00 92.44 311 TYR A O 1
ATOM 2475 N N . CYS A 1 312 ? -1.898 -14.120 -1.370 1.00 90.50 312 CYS A N 1
ATOM 2476 C CA . CYS A 1 312 ? -1.866 -14.447 -2.796 1.00 90.50 312 CYS A CA 1
ATOM 2477 C C . CYS A 1 312 ? -1.283 -15.833 -3.125 1.00 90.50 312 CYS A C 1
ATOM 2479 O O . CYS A 1 312 ? -0.675 -15.994 -4.179 1.00 90.50 312 CYS A O 1
ATOM 2481 N N . ASP A 1 313 ? -1.442 -16.820 -2.239 1.00 90.38 313 ASP A N 1
ATOM 2482 C CA . ASP A 1 313 ? -0.896 -18.183 -2.339 1.00 90.38 313 ASP A CA 1
ATOM 2483 C C . ASP A 1 313 ? 0.629 -18.253 -2.479 1.00 90.38 313 ASP A C 1
ATOM 2485 O O . ASP A 1 313 ? 1.190 -19.212 -3.019 1.00 90.38 313 ASP A O 1
ATOM 2489 N N . GLN A 1 314 ? 1.311 -17.205 -2.019 1.00 86.56 314 GLN A N 1
ATOM 2490 C CA . GLN A 1 314 ? 2.715 -16.976 -2.330 1.00 86.56 314 GLN A CA 1
ATOM 2491 C C . GLN A 1 314 ? 3.547 -16.559 -1.135 1.00 86.56 314 GLN A C 1
ATOM 2493 O O . GLN A 1 314 ? 4.683 -17.005 -1.014 1.00 86.56 314 GLN A O 1
ATOM 2498 N N . MET A 1 315 ? 3.021 -15.692 -0.278 1.00 86.81 315 MET A N 1
ATOM 2499 C CA . MET A 1 315 ? 3.840 -15.055 0.751 1.00 86.81 315 MET A CA 1
ATOM 2500 C C . MET A 1 315 ? 4.170 -15.978 1.927 1.00 86.81 315 MET A C 1
ATOM 2502 O O . MET A 1 315 ? 5.136 -15.725 2.637 1.00 86.81 315 MET A O 1
ATOM 2506 N N . GLY A 1 316 ? 3.378 -17.028 2.173 1.00 91.38 316 GLY A N 1
ATOM 2507 C CA . GLY A 1 316 ? 3.595 -17.949 3.295 1.00 91.38 316 GLY A CA 1
ATOM 2508 C C . GLY A 1 316 ? 3.399 -17.347 4.696 1.00 91.38 316 GLY A C 1
ATOM 2509 O O . GLY A 1 316 ? 3.622 -18.046 5.682 1.00 91.38 316 GLY A O 1
ATOM 2510 N N . ASN A 1 317 ? 2.961 -16.088 4.805 1.00 94.44 317 ASN A N 1
ATOM 2511 C CA . ASN A 1 317 ? 2.742 -15.399 6.077 1.00 94.44 317 ASN A CA 1
ATOM 2512 C C . ASN A 1 317 ? 1.596 -16.016 6.899 1.00 94.44 317 ASN A C 1
ATOM 2514 O O . ASN A 1 317 ? 0.663 -16.618 6.361 1.00 94.44 317 ASN A O 1
ATOM 2518 N N . LEU A 1 318 ? 1.621 -15.803 8.212 1.00 95.56 318 LEU A N 1
ATOM 2519 C CA . LEU A 1 318 ? 0.477 -16.046 9.084 1.00 95.56 318 LEU A CA 1
ATOM 2520 C C . LEU A 1 318 ? -0.562 -14.929 8.938 1.00 95.56 318 LEU A C 1
ATOM 2522 O O . LEU A 1 318 ? -0.259 -13.805 8.538 1.00 95.56 318 LEU A O 1
ATOM 2526 N N . GLY A 1 319 ? -1.801 -15.255 9.284 1.00 96.75 319 GLY A N 1
ATOM 2527 C CA . GLY A 1 319 ? -2.850 -14.282 9.548 1.00 96.75 319 GLY A CA 1
ATOM 2528 C C . GLY A 1 319 ? -2.953 -14.052 11.051 1.00 96.75 319 GLY A C 1
ATOM 2529 O O . GLY A 1 319 ? -2.634 -14.942 11.842 1.00 96.75 319 GLY A O 1
ATOM 2530 N N . ALA A 1 320 ? -3.415 -12.879 11.465 1.00 97.69 320 ALA A N 1
ATOM 2531 C CA . ALA A 1 320 ? -3.758 -12.619 12.854 1.00 97.69 320 ALA A CA 1
ATOM 2532 C C . ALA A 1 320 ? -5.042 -11.797 12.987 1.00 97.69 320 ALA A C 1
ATOM 2534 O O . ALA A 1 320 ? -5.489 -11.139 12.047 1.00 97.69 320 ALA A O 1
ATOM 2535 N N . TYR A 1 321 ? -5.631 -11.846 14.179 1.00 97.19 321 TYR A N 1
ATOM 2536 C CA . TYR A 1 321 ? -6.665 -10.922 14.633 1.00 97.19 321 TYR A CA 1
ATOM 2537 C C . TYR A 1 321 ? -6.386 -10.494 16.079 1.00 97.19 321 TYR A C 1
ATOM 2539 O O . TYR A 1 321 ? -5.668 -11.176 16.819 1.00 97.19 321 TYR A O 1
ATOM 2547 N N . ILE A 1 322 ? -6.952 -9.354 16.479 1.00 96.62 322 ILE A N 1
ATOM 2548 C CA . ILE A 1 322 ? -6.787 -8.784 17.820 1.00 96.62 322 ILE A CA 1
ATOM 2549 C C . ILE A 1 322 ? -8.123 -8.843 18.546 1.00 96.62 322 ILE A C 1
ATOM 2551 O O . ILE A 1 322 ? -9.154 -8.440 18.012 1.00 96.62 322 ILE A O 1
ATOM 2555 N N . ARG A 1 323 ? -8.097 -9.321 19.786 1.00 95.12 323 ARG A N 1
ATOM 2556 C CA . ARG A 1 323 ? -9.217 -9.216 20.716 1.00 95.12 323 ARG A CA 1
ATOM 2557 C C . ARG A 1 323 ? -8.949 -8.097 21.710 1.00 95.12 323 ARG A C 1
ATOM 2559 O O . ARG A 1 323 ? -7.918 -8.112 22.378 1.00 95.12 323 ARG A O 1
ATOM 2566 N N . PHE A 1 324 ? -9.913 -7.197 21.836 1.00 93.06 324 PHE A N 1
ATOM 2567 C CA . PHE A 1 324 ? -9.989 -6.227 22.920 1.00 93.06 324 PHE A CA 1
ATOM 2568 C C . PHE A 1 324 ? -11.109 -6.645 23.871 1.00 93.06 324 PHE A C 1
ATOM 2570 O O . PHE A 1 324 ? -12.210 -6.976 23.432 1.00 93.06 324 PHE A O 1
ATOM 2577 N N . GLU A 1 325 ? -10.812 -6.662 25.165 1.00 91.94 325 GLU A N 1
ATOM 2578 C CA . GLU A 1 325 ? -11.804 -6.821 26.229 1.00 91.94 325 GLU A CA 1
ATOM 2579 C C . GLU A 1 325 ? -12.015 -5.463 26.921 1.00 91.94 325 GLU A C 1
ATOM 2581 O O . GLU A 1 325 ? -11.598 -4.422 26.411 1.00 91.94 325 GLU A O 1
ATOM 2586 N N . SER A 1 326 ? -12.682 -5.434 28.074 1.00 89.19 326 SER A N 1
ATOM 2587 C CA . SER A 1 326 ? -12.974 -4.185 28.794 1.00 89.19 326 SER A CA 1
ATOM 2588 C C . SER A 1 326 ? -11.728 -3.403 29.227 1.00 89.19 326 SER A C 1
ATOM 2590 O O . SER A 1 326 ? -11.807 -2.192 29.411 1.00 89.19 326 SER A O 1
ATOM 2592 N N . ASP A 1 327 ? -10.588 -4.077 29.394 1.00 91.38 327 ASP A N 1
ATOM 2593 C CA . ASP A 1 327 ? -9.300 -3.462 29.736 1.00 91.38 327 ASP A CA 1
ATOM 2594 C C . ASP A 1 327 ? -8.619 -2.762 28.546 1.00 91.38 327 ASP A C 1
ATOM 2596 O O . ASP A 1 327 ? -7.643 -2.042 28.744 1.00 91.38 327 ASP A O 1
ATOM 2600 N N . MET A 1 328 ? -9.144 -2.944 27.327 1.00 93.44 328 MET A N 1
ATOM 2601 C CA . MET A 1 328 ? -8.570 -2.462 26.067 1.00 93.44 328 MET A CA 1
ATOM 2602 C C . MET A 1 328 ? -7.124 -2.921 25.810 1.00 93.44 328 MET A C 1
ATOM 2604 O O . MET A 1 328 ? -6.431 -2.339 24.976 1.00 93.44 328 MET A O 1
ATOM 2608 N N . VAL A 1 329 ? -6.676 -4.004 26.454 1.00 94.69 329 VAL A N 1
ATOM 2609 C CA . VAL A 1 329 ? -5.353 -4.587 26.203 1.00 94.69 329 VAL A CA 1
ATOM 2610 C C . VAL A 1 329 ? -5.426 -5.490 24.961 1.00 94.69 329 VAL A C 1
ATOM 2612 O O . VAL A 1 329 ? -6.259 -6.4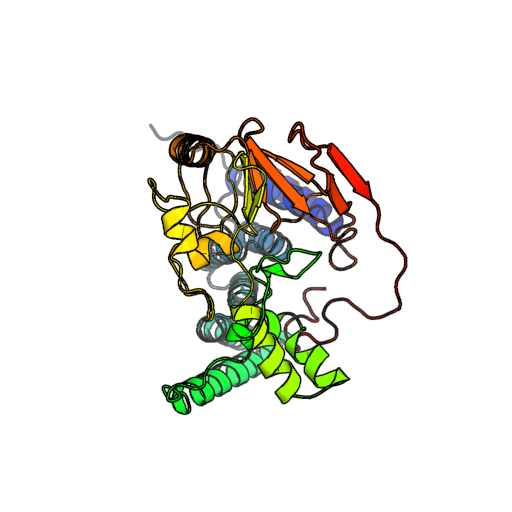01 24.920 1.00 94.69 329 VAL A O 1
ATOM 2615 N N . PRO A 1 330 ? -4.574 -5.288 23.936 1.00 96.31 330 PRO A N 1
ATOM 2616 C CA . PRO A 1 330 ? -4.625 -6.078 22.708 1.00 96.31 330 PRO A CA 1
ATOM 2617 C C . PRO A 1 330 ? -4.160 -7.521 22.950 1.00 96.31 330 PRO A C 1
ATOM 2619 O O . PRO A 1 330 ? -3.010 -7.768 23.317 1.00 96.31 330 PRO A O 1
ATOM 2622 N N . LYS A 1 331 ? -5.039 -8.497 22.693 1.00 95.50 331 LYS A N 1
ATOM 2623 C CA . LYS A 1 331 ? -4.714 -9.933 22.731 1.00 95.50 331 LYS A CA 1
ATOM 2624 C C . LYS A 1 331 ? -4.652 -10.495 21.312 1.00 95.50 331 LYS A C 1
ATOM 2626 O O . LYS A 1 331 ? -5.673 -10.589 20.630 1.00 95.50 331 LYS A O 1
ATOM 2631 N N . PHE A 1 332 ? -3.460 -10.885 20.874 1.00 94.81 332 PHE A N 1
ATOM 2632 C CA . PHE A 1 332 ? -3.217 -11.395 19.523 1.00 94.81 332 PHE A CA 1
ATOM 2633 C C . PHE A 1 332 ? -3.571 -12.874 19.403 1.00 94.81 332 PHE A C 1
ATOM 2635 O O . PHE A 1 332 ? -3.223 -13.680 20.264 1.00 94.81 332 PHE A O 1
ATOM 2642 N N . THR A 1 333 ? -4.215 -13.256 18.304 1.00 95.56 333 THR A N 1
ATOM 2643 C CA . THR A 1 333 ? -4.357 -14.660 17.906 1.00 95.56 333 THR A CA 1
ATOM 2644 C C . THR A 1 333 ? -3.894 -14.827 16.471 1.00 95.56 333 THR A C 1
ATOM 2646 O O . THR A 1 333 ? -4.374 -14.128 15.583 1.00 95.56 333 THR A O 1
ATOM 2649 N N . LYS A 1 334 ? -2.958 -15.754 16.257 1.00 96.50 334 LYS A N 1
ATOM 2650 C CA . LYS A 1 334 ? -2.382 -16.070 14.947 1.00 96.50 334 LYS A CA 1
ATOM 2651 C C . LYS A 1 334 ? -3.011 -17.336 14.377 1.00 96.50 334 LYS A C 1
ATOM 2653 O O . LYS A 1 334 ? -3.362 -18.248 15.125 1.00 96.50 334 LYS A O 1
ATOM 2658 N N . PHE A 1 335 ? -3.110 -17.411 13.058 1.00 95.38 335 PHE A N 1
ATOM 2659 C CA . PHE A 1 335 ? -3.670 -18.548 12.343 1.00 95.38 335 PHE A CA 1
ATOM 2660 C C . PHE A 1 335 ? -2.974 -18.767 10.995 1.00 95.38 335 PHE A C 1
ATOM 2662 O O . PHE A 1 335 ? -2.365 -17.866 10.420 1.00 95.38 335 PHE A O 1
ATOM 2669 N N . LYS A 1 336 ? -3.038 -20.009 10.509 1.00 95.94 336 LYS A N 1
ATOM 2670 C CA . LYS A 1 336 ? -2.448 -20.434 9.234 1.00 95.94 336 LYS A CA 1
ATOM 2671 C C . LYS A 1 336 ? -3.498 -20.451 8.130 1.00 95.94 336 LYS A C 1
ATOM 2673 O O . LYS A 1 336 ? -4.697 -20.485 8.404 1.00 95.94 336 LYS A O 1
ATOM 2678 N N . ALA A 1 337 ? -3.024 -20.469 6.888 1.00 94.81 337 ALA A N 1
ATOM 2679 C CA . ALA A 1 337 ? -3.872 -20.674 5.725 1.00 94.81 337 ALA A CA 1
ATOM 2680 C C . ALA A 1 337 ? -4.525 -22.061 5.759 1.00 94.81 337 ALA A C 1
ATOM 2682 O O . ALA A 1 337 ? -3.983 -23.012 6.330 1.00 94.81 337 ALA A O 1
ATOM 2683 N N . VAL A 1 338 ? -5.687 -22.162 5.120 1.00 94.75 338 VAL A N 1
ATOM 2684 C CA . VAL A 1 338 ? -6.448 -23.403 4.958 1.00 94.75 338 VAL A CA 1
ATOM 2685 C C . VAL A 1 338 ? -6.591 -23.731 3.469 1.00 94.75 338 VAL A C 1
ATOM 2687 O O . VAL A 1 338 ? -6.522 -22.816 2.646 1.00 94.75 338 VAL A O 1
ATOM 2690 N N . PRO A 1 339 ? -6.790 -25.006 3.091 1.00 95.62 339 PRO A N 1
ATOM 2691 C CA . PRO A 1 339 ? -7.017 -25.367 1.696 1.00 95.62 339 PRO A CA 1
ATOM 2692 C C . PRO A 1 339 ? -8.250 -24.664 1.111 1.00 95.62 339 PRO A C 1
ATOM 2694 O O . PRO A 1 339 ? -9.291 -24.589 1.765 1.00 95.62 339 PRO A O 1
ATOM 2697 N N . HIS A 1 340 ? -8.154 -24.209 -0.138 1.00 94.12 340 HIS A N 1
ATOM 2698 C CA . HIS A 1 340 ? -9.259 -23.613 -0.893 1.00 94.12 340 HIS A CA 1
ATOM 2699 C C . HIS A 1 340 ? -9.372 -24.247 -2.294 1.00 94.12 340 HIS A C 1
ATOM 2701 O O . HIS A 1 340 ? -8.443 -24.928 -2.741 1.00 94.12 340 HIS A O 1
ATOM 2707 N N . PRO A 1 341 ? -10.508 -24.072 -3.003 1.00 95.56 341 PRO A N 1
ATOM 2708 C CA . PRO A 1 341 ? -10.671 -24.556 -4.372 1.00 95.56 341 PRO A CA 1
ATOM 2709 C C . PRO A 1 341 ? -9.594 -24.023 -5.323 1.00 95.56 341 PRO A C 1
ATOM 2711 O O . PRO A 1 341 ? -9.040 -22.947 -5.107 1.00 95.56 341 PRO A O 1
ATOM 2714 N N . ASN A 1 342 ? -9.348 -24.755 -6.413 1.00 93.94 342 ASN A N 1
ATOM 2715 C CA . ASN A 1 342 ? -8.325 -24.431 -7.411 1.00 93.94 342 ASN A CA 1
ATOM 2716 C C . ASN A 1 342 ? -8.741 -23.259 -8.326 1.00 93.94 342 ASN A C 1
ATOM 2718 O O . ASN A 1 342 ? -9.000 -23.433 -9.516 1.00 93.94 342 ASN A O 1
ATOM 2722 N N . VAL A 1 343 ? -8.837 -22.070 -7.739 1.00 92.00 343 VAL A N 1
ATOM 2723 C CA . VAL A 1 343 ? -9.049 -20.777 -8.393 1.00 92.00 343 VAL A CA 1
ATOM 2724 C C . VAL A 1 343 ? -7.812 -19.954 -8.081 1.00 92.00 343 VAL A C 1
ATOM 2726 O O . VAL A 1 343 ? -7.479 -19.771 -6.913 1.00 92.00 343 VAL A O 1
ATOM 2729 N N . LYS A 1 344 ? -7.098 -19.504 -9.114 1.00 90.31 344 LYS A N 1
ATOM 2730 C CA . LYS A 1 344 ? -5.842 -18.779 -8.904 1.00 90.31 344 LYS A CA 1
ATOM 2731 C C . LYS A 1 344 ? -6.118 -17.376 -8.351 1.00 90.31 344 LYS A C 1
ATOM 2733 O O . LYS A 1 344 ? -7.095 -16.750 -8.782 1.00 90.31 344 LYS A O 1
ATOM 2738 N N . PRO A 1 345 ? -5.235 -16.834 -7.494 1.00 90.56 345 PRO A N 1
ATOM 2739 C CA . PRO A 1 345 ? -5.242 -15.416 -7.167 1.00 90.56 345 PRO A CA 1
ATOM 2740 C C . PRO A 1 345 ? -5.272 -14.580 -8.445 1.00 90.56 345 PRO A C 1
ATOM 2742 O O . PRO A 1 345 ? -4.638 -14.933 -9.442 1.00 90.56 345 PRO A O 1
ATOM 2745 N N . MET A 1 346 ? -6.019 -13.476 -8.420 1.00 88.25 346 MET A N 1
ATOM 2746 C CA . MET A 1 346 ? -6.124 -12.538 -9.544 1.00 88.25 346 MET A CA 1
ATOM 2747 C C . MET A 1 346 ? -6.747 -13.115 -10.829 1.00 88.25 346 MET A C 1
ATOM 2749 O O . MET A 1 346 ? -6.637 -12.495 -11.882 1.00 88.25 346 MET A O 1
ATOM 2753 N N . GLN A 1 347 ? -7.457 -14.250 -10.778 1.00 88.94 347 GLN A N 1
ATOM 2754 C CA . GLN A 1 347 ? -8.068 -14.873 -11.967 1.00 88.94 347 GLN A CA 1
ATOM 2755 C C . GLN A 1 347 ? -8.999 -13.936 -12.762 1.00 88.94 347 GLN A C 1
ATOM 2757 O O . GLN A 1 347 ? -9.091 -14.058 -13.984 1.00 88.94 347 GLN A O 1
ATOM 2762 N N . TYR A 1 348 ? -9.681 -13.012 -12.081 1.00 90.00 348 TYR A N 1
ATOM 2763 C CA . TYR A 1 348 ? -10.593 -12.033 -12.691 1.00 90.00 348 TYR A CA 1
ATOM 2764 C C . TYR A 1 348 ? -9.980 -10.638 -12.841 1.00 90.00 348 TYR A C 1
ATOM 2766 O O . TYR A 1 348 ? -10.661 -9.689 -13.232 1.00 90.00 348 TYR A O 1
ATOM 2774 N N . ALA A 1 349 ? -8.703 -10.493 -12.496 1.00 85.56 349 ALA A N 1
ATOM 2775 C CA . ALA A 1 349 ? -7.984 -9.246 -12.641 1.00 85.56 349 ALA A CA 1
ATOM 2776 C C . ALA A 1 349 ? -7.840 -8.867 -14.108 1.00 85.56 349 ALA A C 1
ATOM 2778 O O . ALA A 1 349 ? -7.992 -9.682 -15.023 1.00 85.56 349 ALA A O 1
ATOM 2779 N N . THR A 1 350 ? -7.496 -7.605 -14.342 1.00 72.25 350 THR A N 1
ATOM 2780 C CA . THR A 1 350 ? -7.095 -7.207 -15.689 1.00 72.25 350 THR A CA 1
ATOM 2781 C C . THR A 1 350 ? -5.963 -8.104 -16.187 1.00 72.25 350 THR A C 1
ATOM 2783 O O . THR A 1 350 ? -5.076 -8.489 -15.426 1.00 72.25 350 THR A O 1
ATOM 2786 N N . ASN A 1 351 ? -5.957 -8.409 -17.490 1.00 66.12 351 ASN A N 1
ATOM 2787 C CA . ASN A 1 351 ? -4.965 -9.297 -18.115 1.00 66.12 351 ASN A CA 1
ATOM 2788 C C . ASN A 1 351 ? -3.500 -8.886 -17.848 1.00 66.12 351 ASN A C 1
ATOM 2790 O O . ASN A 1 351 ? -2.589 -9.683 -18.060 1.00 66.12 351 ASN A O 1
ATOM 2794 N N . PHE A 1 352 ? -3.275 -7.652 -17.388 1.00 59.78 352 PHE A N 1
ATOM 2795 C CA . PHE A 1 352 ? -2.005 -7.136 -16.892 1.00 59.78 352 PHE A CA 1
ATOM 2796 C C . PHE A 1 352 ? -1.438 -7.895 -15.677 1.00 59.78 352 PHE A C 1
ATOM 2798 O O . PHE A 1 352 ? -0.222 -8.038 -15.575 1.00 59.78 352 PHE A O 1
ATOM 2805 N N . MET A 1 353 ? -2.297 -8.383 -14.774 1.00 55.66 353 MET A N 1
ATOM 2806 C CA . MET A 1 353 ? -1.920 -8.922 -13.457 1.00 55.66 353 MET A CA 1
ATOM 2807 C C . MET A 1 353 ? -1.502 -10.397 -13.480 1.00 55.66 353 MET A C 1
ATOM 2809 O O . MET A 1 353 ? -0.753 -10.827 -12.605 1.00 55.66 353 MET A O 1
ATOM 2813 N N . ASN A 1 354 ? -1.904 -11.163 -14.501 1.00 52.97 354 ASN A N 1
ATOM 2814 C CA . ASN A 1 354 ? -1.600 -12.599 -14.624 1.00 52.97 354 ASN A CA 1
ATOM 2815 C C . ASN A 1 354 ? -0.091 -12.925 -14.711 1.00 52.97 354 ASN A C 1
ATOM 2817 O O . ASN A 1 354 ? 0.278 -14.094 -14.701 1.00 52.97 354 ASN A O 1
ATOM 2821 N N . PHE A 1 355 ? 0.773 -11.909 -14.809 1.00 48.56 355 PHE A N 1
ATOM 2822 C CA . PHE A 1 355 ? 2.235 -12.029 -14.869 1.00 48.56 355 PHE A CA 1
ATOM 2823 C C . PHE A 1 355 ? 2.939 -11.686 -13.544 1.00 48.56 355 PHE A C 1
ATOM 2825 O O . PHE A 1 355 ? 4.157 -11.837 -13.439 1.00 48.56 355 PHE A O 1
ATOM 2832 N N . LEU A 1 356 ? 2.202 -11.166 -12.556 1.00 46.25 356 LEU A N 1
ATOM 2833 C CA . LEU A 1 356 ? 2.726 -10.827 -11.228 1.00 46.25 356 LEU A CA 1
ATOM 2834 C C . LEU A 1 356 ? 2.547 -11.957 -10.216 1.00 46.25 356 LEU A C 1
ATOM 2836 O O . LEU A 1 356 ? 3.203 -11.909 -9.175 1.00 46.25 356 LEU A O 1
ATOM 2840 N N . VAL A 1 357 ? 1.712 -12.945 -10.539 1.00 36.41 357 VAL A N 1
ATOM 2841 C CA . VAL A 1 357 ? 1.457 -14.158 -9.755 1.00 36.41 357 VAL A CA 1
ATOM 2842 C C . VAL A 1 357 ? 2.428 -15.249 -10.189 1.00 36.41 357 VAL A C 1
ATOM 2844 O O . VAL A 1 357 ? 2.458 -15.575 -11.394 1.00 36.41 357 VAL A O 1
#

Nearest PDB structures (foldseek):
  5jjt-assembly2_B  TM=9.499E-01  e=1.433E-41  Arabidopsis thaliana
  5jjt-assembly1_A  TM=9.362E-01  e=7.089E-40  Arabidopsis thaliana
  4ja7-assembly1_A  TM=9.024E-01  e=2.246E-34  Rattus norvegicus
  1wao-assembly4_4  TM=9.210E-01  e=1.195E-33  Homo sapiens
  1s95-assembly2_B  TM=9.971E-01  e=5.304E-25  Homo sapiens

InterPro domains:
  IPR004843 Calcineurin-like, phosphoesterase domain [PF00149] (156-289)
  IPR006186 Serine/threonine-specific protein phosphatase/bis(5-nucleosyl)-tetraphosphatase [PR00114] (159-183)
  IPR006186 Serine/threonine-specific protein phosphatase/bis(5-nucleosyl)-tetraphosphatase [PR00114] (193-219)
  IPR006186 Serine/threonine-specific protein phosphatase/bis(5-nucleosyl)-tetraphosphatase [PR00114] (223-250)
  IPR006186 Serine/threonine-specific protein phosphatase/bis(5-nucleosyl)-tetraphosphatase [PR00114] (279-299)
  IPR006186 Serine/threonine-specific protein phosphatase/bis(5-nucleosyl)-tetraphosphatase [PR00114] (301-317)
  IPR006186 Serine/threonine-specific protein phosphatase/bis(5-nucleosyl)-tetraphosphatase [SM00156] (84-339)
  IPR011990 Tetratricopeptide-like helical domain superfamily [G3DSA:1.25.40.10] (7-154)
  IPR011990 Tetratricopeptide-like helical domain superfamily [SSF48452] (8-138)
  IPR019734 Tetratricopeptide repeat [PF00515] (81-113)
  IPR019734 Tetratricopeptide repeat [PF13181] (48-78)
  IPR019734 Tetratricopeptide repeat [PS50005] (12-45)
  IPR019734 Tetratricopeptide repeat [PS50005] (80-113)
  IPR019734 Tetratricopeptide repeat [SM00028] (12-45)
  IPR019734 Tetratricopeptide repeat [SM00028] (46-79)
  IPR019734 Tetratricopeptide repeat [SM00028] (80-113)
  IPR029052 Metallo-dependent phosphatase-like [G3DSA:3.60.21.10] (155-356)
  IPR029052 Metallo-dependent phosphatase-like [SSF56300] (157-351)
  IPR051134 Protein Phosphatase PPP [PTHR45668] (157-350)

Secondary structure (DSSP, 8-state):
---PPP--HHHHHHHHHHHHHHHHTT-HHHHHHHHHHHHHH-TT-HHHHHHHHHHHHHTT-HHHHHHHHHHHHHH-TT-HHHHHHHHHHHHHTT-HHHHHHHHHHHHHH-TT-HHHHHHHHHHHHHHHHHHHHHHH------PPPGGGG--GGG-SS-----TTSSHHHHHHHSHHHHHHHHS-HHHHHHHHHHHTTS-SEEEETTTEEEESS---SSS---HHHHHT---SSPPPSSSHHHHHHH-EE-SSSSEEE-TTSSSEEE-HHHHHHHHHHTT--EEEE-SS--TTSEEEEGGGTEEEE---TTGGGTS-PPEEEEE--TT---EEEEE------S--TTTTS-TTGGGT-

Sequence (357 aa):
MNGSCPVDMECAEELKQVANLAFNERKFQQAIDLYTQAIEANPKCAVYYANRAFAHTKLEEYGSAVEDSTTAIELDRKYVKGYYRRGTAYLLMGKFKEALKDFRQVVRIRPNDPDAKRQCRECEKAVQKIRFEEAIWREDTVRRAVSETIDISAMGMYLSRGNHETKGMNKIYGFDGEVKAKFDATMSDLFQEVFCALPLANVLNGKVIVVHGGLFSQDGVTLQDIRNIDRFTEPPDEGLMCELLWSDPQPDNGRSPSKRGVGVAFGPDVTSRFLQENNLELIVRSHEVREEGCQLEHNGKLITVFSAPNYCDQMGNLGAYIRFESDMVPKFTKFKAVPHPNVKPMQYATNFMNFLV